Protein AF-A0A1H9QFV9-F1 (afdb_monomer)

Sequence (362 aa):
MSEQTAHLAVDRLFEAPAPHLTVEFQGGEPLLAFPMIQLLTRLIEDRAALEGKRVTFTMTTTLHHASDEILGFLRDHDFQVSTSLDGPSDVHDNNRPLPGASSYQRTRQAIERAKAVLGTERLSALTTLTRRSLQAPEPIIDEYVRLGFRSIFLRPLSPFGFAVRSARKLAYPTEEYLAFYERGLRYILELNRSGIQLEEAYAATLLRSILTPFPTTYSDLRSPVGAGFGTLVYNYDGSVYASDEGRMLHEMGNDSLRLGSVQQSYRELMSSDTMRMLAATGLAEALPGCSDCAFVPFCGPDPAGSISRSGDPVGHRANSEHCQRHIGLFNILFAHLAEARPEVLQTFTTWVHRSAPLRLAA

Radius of gyration: 20.44 Å; Cα contacts (8 Å, |Δi|>4): 537; chains: 1; bounding box: 50×49×54 Å

Secondary structure (DSSP, 8-state):
--HHHHHHHHHHHHTS--SEEEEEE-SS-GGGGHHHHHHHHHHHHHHHHHHT-EEEEEEEE-STT--HHHHHHHHHTT-EEEEE--SSHHHHHHHS-BTTB-HHHHHHHHHHHHHHHH-GGGEEEE----TTGGG-HHHHHHHHHHTT-SEE--PPPPSSTHHHHTHHHH---HHHHHHHHHHHHHHHHHHHHTT---EEHHHHHHHHHHHSSSPP--GGG-SS-SBTTTB-EE-TTSEEESSHHHHHHHHTT--TTEEEETTS-HHHHHTSHHHHHHHHHS-GGGSTTTTT-TTGGG----HHHHHHHHS-SS--GGG-HHHHHHHHHHHHHHHHHHHT-HHHHHHHHHHHHS--S-----

Solvent-accessible surface area (backbone atoms only — not comparable to full-atom values): 19824 Å² total; per-residue (Å²): 100,50,72,70,46,50,53,32,42,50,52,40,60,67,64,45,89,63,60,64,46,76,49,73,46,60,75,90,56,41,67,84,45,46,74,57,52,56,51,52,52,50,56,48,52,56,48,23,68,75,71,72,38,48,78,45,43,34,34,47,35,66,44,84,76,62,45,73,66,53,42,48,50,39,44,77,64,63,38,38,36,34,30,67,50,46,35,43,55,78,50,19,26,68,78,45,72,38,93,97,54,61,39,37,61,52,35,53,56,33,49,56,54,45,34,75,64,52,35,61,94,32,49,50,52,39,38,68,45,36,53,72,45,56,77,40,43,62,57,30,51,50,41,39,52,76,73,62,41,56,53,42,39,94,42,76,68,60,90,54,55,74,47,55,81,44,34,94,76,40,60,69,60,64,65,60,51,49,56,30,47,53,54,35,51,53,50,41,52,51,35,40,73,73,69,48,70,51,39,53,50,57,60,30,48,55,45,29,29,72,77,41,98,51,78,54,84,53,44,65,37,17,65,58,23,15,58,59,76,75,36,73,33,78,44,60,88,28,41,26,18,24,26,68,65,25,50,34,34,39,80,70,77,38,61,76,34,46,39,51,40,44,89,50,53,48,70,56,38,65,66,20,71,38,42,53,50,41,61,74,41,12,33,27,76,80,34,83,68,37,56,77,36,93,58,44,92,62,37,32,32,58,31,68,61,19,31,74,74,71,70,33,42,72,56,63,58,96,77,28,65,69,50,56,44,50,55,50,54,50,50,56,52,50,50,53,59,70,68,58,45,66,74,57,51,51,49,51,54,48,44,49,66,53,68,73,88,73,76,78,71,131

Mean predicted aligned error: 4.81 Å

Structure (mmCIF, N/CA/C/O backbone):
data_AF-A0A1H9QFV9-F1
#
_entry.id   AF-A0A1H9QFV9-F1
#
loop_
_atom_site.group_PDB
_atom_site.id
_atom_site.type_symbol
_atom_site.label_atom_id
_atom_site.label_alt_id
_atom_site.label_comp_id
_atom_site.label_asym_id
_atom_site.label_entity_id
_atom_site.label_seq_id
_atom_site.pdbx_PDB_ins_code
_atom_site.Cartn_x
_atom_site.Cartn_y
_atom_site.Cartn_z
_atom_site.occupancy
_atom_site.B_iso_or_equiv
_atom_site.auth_seq_id
_atom_site.auth_comp_id
_atom_site.auth_asym_id
_atom_site.auth_atom_id
_atom_site.pdbx_PDB_model_num
ATOM 1 N N . MET A 1 1 ? -3.963 -1.772 22.382 1.00 91.12 1 MET A N 1
ATOM 2 C CA . MET A 1 1 ? -5.384 -1.391 22.280 1.00 91.12 1 MET A CA 1
ATOM 3 C C . MET A 1 1 ? -6.106 -1.989 23.471 1.00 91.12 1 MET A C 1
ATOM 5 O O . MET A 1 1 ? -5.778 -3.115 23.822 1.00 91.12 1 MET A O 1
ATOM 9 N N . SER A 1 2 ? -6.998 -1.248 24.129 1.00 96.31 2 SER A N 1
ATOM 10 C CA . SER A 1 2 ? -7.889 -1.825 25.146 1.00 96.31 2 SER A CA 1
ATOM 11 C C . SER A 1 2 ? -9.104 -2.468 24.475 1.00 96.31 2 SER A C 1
ATOM 13 O O . SER A 1 2 ? -9.456 -2.108 23.354 1.00 96.31 2 SER A O 1
ATOM 15 N N . GLU A 1 3 ? -9.770 -3.389 25.167 1.00 96.75 3 GLU A N 1
ATOM 16 C CA . GLU A 1 3 ? -11.011 -4.008 24.685 1.00 96.75 3 GLU A CA 1
ATOM 17 C C . GLU A 1 3 ? -12.106 -2.964 24.415 1.00 96.75 3 GLU A C 1
ATOM 19 O O . GLU A 1 3 ? -12.719 -2.969 23.353 1.00 96.75 3 GLU A O 1
ATOM 24 N N . GLN A 1 4 ? -12.269 -1.979 25.305 1.00 97.31 4 GLN A N 1
ATOM 25 C CA . GLN A 1 4 ? -13.206 -0.870 25.095 1.00 97.31 4 GLN A CA 1
ATOM 26 C C . GLN A 1 4 ? -12.916 -0.099 23.796 1.00 97.31 4 GLN A C 1
ATOM 28 O O . GLN A 1 4 ? -13.834 0.201 23.034 1.00 97.31 4 GLN A O 1
ATOM 33 N N . THR A 1 5 ? -11.646 0.217 23.530 1.00 97.75 5 THR A N 1
ATOM 34 C CA . THR A 1 5 ? -11.244 0.890 22.288 1.00 97.75 5 THR A CA 1
ATOM 35 C C . THR A 1 5 ? -11.508 0.009 21.068 1.00 97.75 5 THR A C 1
ATOM 37 O O . THR A 1 5 ? -11.939 0.532 20.046 1.00 97.75 5 THR A O 1
ATOM 40 N N . ALA A 1 6 ? -11.294 -1.306 21.172 1.00 97.44 6 ALA A N 1
ATOM 41 C CA . ALA A 1 6 ? -11.564 -2.254 20.095 1.00 97.44 6 ALA A CA 1
ATOM 42 C C . ALA A 1 6 ? -13.053 -2.283 19.721 1.00 97.44 6 ALA A C 1
ATOM 44 O O . ALA A 1 6 ? -13.381 -2.139 18.547 1.00 97.44 6 ALA A O 1
ATOM 45 N N . HIS A 1 7 ? -13.951 -2.371 20.706 1.00 98.19 7 HIS A N 1
ATOM 46 C CA . HIS A 1 7 ? -15.396 -2.307 20.464 1.00 98.19 7 HIS A CA 1
ATOM 47 C C . HIS A 1 7 ? -15.809 -1.005 19.778 1.00 98.19 7 HIS A C 1
ATOM 49 O O . HIS A 1 7 ? -16.487 -1.039 18.755 1.00 98.19 7 HIS A O 1
ATOM 55 N N . LEU A 1 8 ? -15.333 0.139 20.282 1.00 98.25 8 LEU A N 1
ATOM 56 C CA . LEU A 1 8 ? -15.632 1.429 19.664 1.00 98.25 8 LEU A CA 1
ATOM 57 C C . LEU A 1 8 ? -15.073 1.519 18.238 1.00 98.25 8 LEU A C 1
ATOM 59 O O . LEU A 1 8 ? -15.759 2.023 17.359 1.00 98.25 8 LEU A O 1
ATOM 63 N N . ALA A 1 9 ? -13.862 1.017 17.979 1.00 97.94 9 ALA A N 1
ATOM 64 C CA . ALA A 1 9 ? -13.288 0.994 16.634 1.00 97.94 9 ALA A CA 1
ATOM 65 C C . ALA A 1 9 ? -14.136 0.156 15.662 1.00 97.94 9 ALA A C 1
ATOM 67 O O . ALA A 1 9 ? -14.365 0.591 14.534 1.00 97.94 9 ALA A O 1
ATOM 68 N N . VAL A 1 10 ? -14.646 -1.000 16.106 1.00 98.19 10 VAL A N 1
ATOM 69 C CA . VAL A 1 10 ? -15.578 -1.822 15.319 1.00 98.19 10 VAL A CA 1
ATOM 70 C C . VAL A 1 10 ? -16.880 -1.064 15.069 1.00 98.19 10 VAL A C 1
ATOM 72 O O . VAL A 1 10 ? -17.316 -1.001 13.924 1.00 98.19 10 VAL A O 1
ATOM 75 N N . ASP A 1 11 ? -17.461 -0.399 16.070 1.00 97.69 11 ASP A N 1
ATOM 76 C CA . ASP A 1 11 ? -18.664 0.414 15.851 1.00 97.69 11 ASP A CA 1
ATOM 77 C C . ASP A 1 11 ? -18.429 1.487 14.772 1.00 97.69 11 ASP A C 1
ATOM 79 O O . ASP A 1 11 ? -19.215 1.614 13.833 1.00 97.69 11 ASP A O 1
ATOM 83 N N . ARG A 1 12 ? -17.308 2.223 14.845 1.00 97.75 12 ARG A N 1
ATOM 84 C CA . ARG A 1 12 ? -16.966 3.255 13.848 1.00 97.75 12 ARG A CA 1
ATOM 85 C C . ARG A 1 12 ? -16.726 2.668 12.454 1.00 97.75 12 ARG A C 1
ATOM 87 O O . ARG A 1 12 ? -17.097 3.300 11.468 1.00 97.75 12 ARG A O 1
ATOM 94 N N . LEU A 1 13 ? -16.110 1.487 12.359 1.00 97.12 13 LEU A N 1
ATOM 95 C CA . LEU A 1 13 ? -15.908 0.773 11.095 1.00 97.12 13 LEU A CA 1
ATOM 96 C C . LEU A 1 13 ? -17.255 0.439 10.434 1.00 97.12 13 LEU A C 1
ATOM 98 O O . LEU A 1 13 ? -17.419 0.619 9.228 1.00 97.12 13 LEU A O 1
ATOM 102 N N . PHE A 1 14 ? -18.229 -0.017 11.222 1.00 97.56 14 PHE A N 1
ATOM 103 C CA . PHE A 1 14 ? -19.545 -0.414 10.721 1.00 97.56 14 PHE A CA 1
ATOM 104 C C . PHE A 1 14 ? -20.496 0.759 10.469 1.00 97.56 14 PHE A C 1
ATOM 106 O O . PHE A 1 14 ? -21.403 0.635 9.651 1.00 97.56 14 PHE A O 1
ATOM 113 N N . GLU A 1 15 ? -20.233 1.935 11.033 1.00 96.88 15 GLU A N 1
ATOM 114 C CA . GLU A 1 15 ? -20.917 3.176 10.650 1.00 96.88 15 GLU A CA 1
ATOM 115 C C . GLU A 1 15 ? -20.556 3.663 9.233 1.00 96.88 15 GLU A C 1
ATOM 117 O O . GLU A 1 15 ? -21.299 4.461 8.651 1.00 96.88 15 GLU A O 1
ATOM 122 N N . ALA A 1 16 ? -19.448 3.190 8.649 1.00 93.44 16 ALA A N 1
ATOM 123 C CA . ALA A 1 16 ? -19.069 3.545 7.285 1.00 93.44 16 ALA A CA 1
ATOM 124 C C . ALA A 1 16 ? -20.116 3.037 6.268 1.00 93.44 16 ALA A C 1
ATOM 126 O O . ALA A 1 16 ? -20.596 1.908 6.382 1.00 93.44 16 ALA A O 1
ATOM 127 N N . PRO A 1 17 ? -20.458 3.807 5.221 1.00 92.38 17 PRO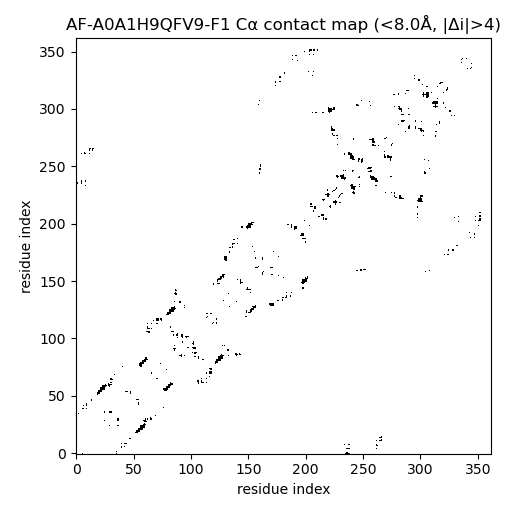 A N 1
ATOM 128 C CA . PRO A 1 17 ? -21.535 3.439 4.296 1.00 92.38 17 PRO A CA 1
ATOM 129 C C . PRO A 1 17 ? -21.171 2.306 3.320 1.00 92.38 17 PRO A C 1
ATOM 131 O O . PRO A 1 17 ? -22.040 1.820 2.599 1.00 92.38 17 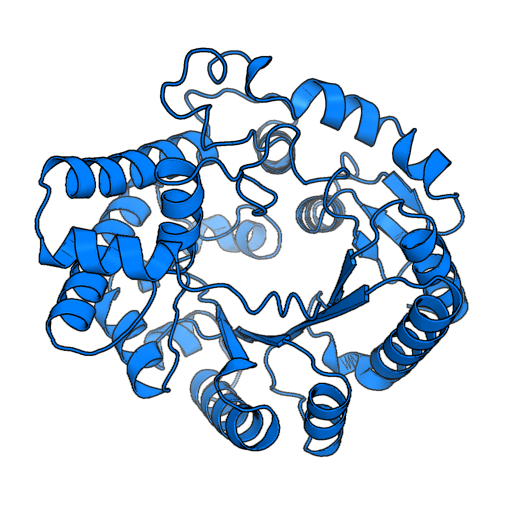PRO A O 1
ATOM 134 N N . ALA A 1 18 ? -19.900 1.899 3.252 1.00 92.06 18 ALA A N 1
ATOM 135 C CA . ALA A 1 18 ? -19.439 0.914 2.283 1.00 92.06 18 ALA A CA 1
ATOM 136 C C . ALA A 1 18 ? -20.018 -0.493 2.571 1.00 92.06 18 ALA A C 1
ATOM 138 O O . ALA A 1 18 ? -19.946 -0.961 3.711 1.00 92.06 18 ALA A O 1
ATOM 139 N N . PRO A 1 19 ? -20.555 -1.196 1.551 1.00 93.88 19 PRO A N 1
ATOM 140 C CA . PRO A 1 19 ? -21.044 -2.572 1.699 1.00 93.88 19 PRO A CA 1
ATOM 141 C C . PRO A 1 19 ? -19.909 -3.604 1.797 1.00 93.88 19 PRO A C 1
ATOM 143 O O . PRO A 1 19 ? -20.120 -4.721 2.275 1.00 93.88 19 PRO A O 1
ATOM 146 N N . HIS A 1 20 ? -18.709 -3.228 1.352 1.00 95.62 20 HIS A N 1
ATOM 147 C CA . HIS A 1 20 ? -17.496 -4.035 1.404 1.00 95.62 20 HIS A CA 1
ATOM 148 C C . HIS A 1 20 ? -16.440 -3.285 2.201 1.00 95.62 20 HIS A C 1
ATOM 150 O O . HIS A 1 20 ? -16.114 -2.141 1.882 1.00 95.62 20 HIS A O 1
ATOM 156 N N . LEU A 1 21 ? -15.914 -3.938 3.228 1.00 96.19 21 LEU A N 1
ATOM 157 C CA . LEU A 1 21 ? -14.910 -3.397 4.128 1.00 96.19 21 LEU A CA 1
ATOM 158 C C . LEU A 1 21 ? -13.624 -4.209 3.993 1.00 96.19 21 LEU A C 1
ATOM 160 O O . LEU A 1 21 ? -13.659 -5.437 3.918 1.00 96.19 21 LEU A O 1
ATOM 164 N N . THR A 1 22 ? -12.488 -3.524 4.013 1.00 96.50 22 THR A N 1
ATOM 165 C CA . THR A 1 22 ? -11.177 -4.160 4.155 1.00 96.50 22 THR A CA 1
ATOM 166 C C . THR A 1 22 ? -10.605 -3.748 5.498 1.00 96.50 22 THR A C 1
ATOM 168 O O . THR A 1 22 ? -10.534 -2.556 5.794 1.00 96.50 22 THR A O 1
ATOM 171 N N . VAL A 1 23 ? -10.208 -4.725 6.307 1.00 97.88 23 VAL A N 1
ATOM 172 C CA . VAL A 1 23 ? -9.600 -4.495 7.618 1.00 97.88 23 VAL A CA 1
ATOM 173 C C . VAL A 1 23 ? -8.167 -4.990 7.570 1.00 97.88 23 VAL A C 1
ATOM 175 O O . VAL A 1 23 ? -7.924 -6.195 7.510 1.00 97.88 23 VAL A O 1
ATOM 178 N N . GLU A 1 24 ? -7.228 -4.047 7.596 1.00 97.31 24 GLU A N 1
ATOM 179 C CA . GLU A 1 24 ? -5.802 -4.343 7.653 1.00 97.31 24 GLU A CA 1
ATOM 180 C C . GLU A 1 24 ? -5.279 -4.270 9.089 1.00 97.31 24 GLU A C 1
ATOM 182 O O . GLU A 1 24 ? -5.384 -3.242 9.761 1.00 97.31 24 GLU A O 1
ATOM 187 N N . PHE A 1 25 ? -4.650 -5.352 9.542 1.00 97.31 25 PHE A N 1
ATOM 188 C CA . PHE A 1 25 ? -3.865 -5.364 10.770 1.00 97.31 25 PHE A CA 1
ATOM 189 C C . PHE A 1 25 ? -2.403 -5.033 10.448 1.00 97.31 25 PHE A C 1
ATOM 191 O O . PHE A 1 25 ? -1.661 -5.861 9.911 1.00 97.31 25 PHE A O 1
ATOM 198 N N . GLN A 1 26 ? -1.988 -3.821 10.811 1.00 91.25 26 GLN A N 1
ATOM 199 C CA . GLN A 1 26 ? -0.631 -3.300 10.625 1.00 91.25 26 GLN A CA 1
ATOM 200 C C . GLN A 1 26 ? -0.130 -2.633 11.921 1.00 91.25 26 GLN A C 1
ATOM 202 O O . GLN A 1 26 ? -0.836 -2.537 12.925 1.00 91.25 26 GLN A O 1
ATOM 207 N N . GLY A 1 27 ? 1.124 -2.189 11.916 1.00 84.69 27 GLY A N 1
ATOM 208 C CA . GLY A 1 27 ? 1.763 -1.425 12.977 1.00 84.69 27 GLY A CA 1
ATOM 209 C C . GLY A 1 27 ? 3.264 -1.681 12.942 1.00 84.69 27 GLY A C 1
ATOM 210 O O . GLY A 1 27 ? 3.875 -1.666 11.877 1.00 84.69 27 GLY A O 1
ATOM 211 N N . GLY A 1 28 ? 3.849 -1.952 14.109 1.00 84.19 28 GLY A N 1
ATOM 212 C CA . GLY A 1 28 ? 5.188 -2.540 14.191 1.00 84.19 28 GLY A CA 1
ATOM 213 C C . GLY A 1 28 ? 5.162 -4.026 13.822 1.00 84.19 28 GLY A C 1
ATOM 214 O O . GLY A 1 28 ? 5.555 -4.407 12.727 1.00 84.19 28 GLY A O 1
ATOM 215 N N . GLU A 1 29 ? 4.670 -4.860 14.739 1.00 93.31 29 GLU A N 1
ATOM 216 C CA . GLU A 1 29 ? 4.434 -6.290 14.510 1.00 93.31 29 GLU A CA 1
ATOM 217 C C . GLU A 1 29 ? 3.077 -6.677 15.124 1.00 93.31 29 GLU A C 1
ATOM 219 O O . GLU A 1 29 ? 2.974 -6.761 16.353 1.00 93.31 29 GLU A O 1
ATOM 224 N N . PRO A 1 30 ? 2.022 -6.876 14.310 1.00 94.81 30 PRO A N 1
ATOM 225 C CA . PRO A 1 30 ? 0.671 -7.106 14.820 1.00 94.81 30 PRO A CA 1
ATOM 226 C C . PRO A 1 30 ? 0.542 -8.421 15.602 1.00 94.81 30 PRO A C 1
ATOM 228 O O . PRO A 1 30 ? -0.214 -8.476 16.573 1.00 94.81 30 PRO A O 1
ATOM 231 N N . LEU A 1 31 ? 1.315 -9.462 15.262 1.00 96.56 31 LEU A N 1
ATOM 232 C CA . LEU A 1 31 ? 1.208 -10.772 15.918 1.00 96.56 31 LEU A CA 1
ATOM 233 C C . LEU A 1 31 ? 1.611 -10.762 17.401 1.00 96.56 31 LEU A C 1
ATOM 235 O O . LEU A 1 31 ? 1.235 -11.671 18.138 1.00 96.56 31 LEU A O 1
ATOM 239 N N . LEU A 1 32 ? 2.300 -9.718 17.878 1.00 95.81 32 LEU A N 1
ATOM 240 C CA . LEU A 1 32 ? 2.552 -9.524 19.313 1.00 95.81 32 LEU A CA 1
ATOM 241 C C . LEU A 1 32 ? 1.263 -9.286 20.117 1.00 95.81 32 LEU A C 1
ATOM 243 O O . LEU A 1 32 ? 1.251 -9.487 21.329 1.00 95.81 32 LEU A O 1
ATOM 247 N N . ALA A 1 33 ? 0.179 -8.878 19.454 1.00 96.25 33 ALA A N 1
ATOM 248 C CA . ALA A 1 33 ? -1.135 -8.654 20.044 1.00 96.25 33 ALA A CA 1
ATOM 249 C C . ALA A 1 33 ? -2.182 -9.653 19.516 1.00 96.25 33 ALA A C 1
ATOM 251 O O . ALA A 1 33 ? -3.355 -9.305 19.384 1.00 96.25 33 ALA A O 1
ATOM 252 N N . PHE A 1 34 ? -1.783 -10.898 19.224 1.00 97.62 34 PHE A N 1
ATOM 253 C CA . PHE A 1 34 ? -2.667 -11.919 18.649 1.00 97.62 34 PHE A CA 1
ATOM 254 C C . PHE A 1 34 ? -4.023 -12.100 19.364 1.00 97.62 34 PHE A C 1
ATOM 256 O O . PHE A 1 34 ? -5.033 -12.125 18.662 1.00 97.62 34 PHE A O 1
ATOM 263 N N . PRO A 1 35 ? -4.124 -12.103 20.712 1.00 97.69 35 PRO A N 1
ATOM 264 C CA . PRO A 1 35 ? -5.428 -12.178 21.379 1.00 97.69 35 PRO A CA 1
ATOM 265 C C . PRO A 1 35 ? -6.389 -11.041 20.989 1.00 97.69 35 PRO A C 1
ATOM 267 O O . PRO A 1 35 ? -7.590 -11.256 20.848 1.00 97.69 35 PRO A O 1
ATOM 270 N N . MET A 1 36 ? -5.862 -9.833 20.760 1.00 97.56 36 MET A N 1
ATOM 271 C CA . MET A 1 36 ? -6.658 -8.691 20.301 1.00 97.56 36 MET A CA 1
ATOM 272 C C . MET A 1 36 ? -7.098 -8.856 18.842 1.00 97.56 36 MET A C 1
ATOM 274 O O . MET A 1 36 ? -8.219 -8.496 18.499 1.00 97.56 36 MET A O 1
ATOM 278 N N . ILE A 1 37 ? -6.247 -9.436 17.989 1.00 98.12 37 ILE A N 1
ATOM 279 C CA . ILE A 1 37 ? -6.605 -9.765 16.600 1.00 98.12 37 ILE A CA 1
ATOM 280 C C . ILE A 1 37 ? -7.751 -10.780 16.581 1.00 98.12 37 ILE A C 1
ATOM 282 O O . ILE A 1 37 ? -8.713 -10.590 15.839 1.00 98.12 37 ILE A O 1
ATOM 286 N N . GLN A 1 38 ? -7.696 -11.813 17.428 1.00 98.44 38 GLN A N 1
ATOM 287 C CA . GLN A 1 38 ? -8.772 -12.802 17.539 1.00 98.44 38 GLN A CA 1
ATOM 288 C C . GLN A 1 38 ? -10.092 -12.163 17.978 1.00 98.44 38 GLN A C 1
ATOM 290 O O . GLN A 1 38 ? -11.132 -12.448 17.385 1.00 98.44 38 GLN A O 1
ATOM 295 N N . LEU A 1 39 ? -10.048 -11.285 18.987 1.00 98.31 39 LEU A N 1
ATOM 296 C CA . LEU A 1 39 ? -11.218 -10.540 19.447 1.00 98.31 39 LEU A CA 1
ATOM 297 C C . LEU A 1 39 ? -11.815 -9.689 18.318 1.00 98.31 39 LEU A C 1
ATOM 299 O O . LEU A 1 39 ? -12.993 -9.832 18.006 1.00 98.31 39 LEU A O 1
ATOM 303 N N . LEU A 1 40 ? -11.001 -8.838 17.687 1.00 98.50 40 LEU A N 1
ATOM 304 C CA . LEU A 1 40 ? -11.447 -7.941 16.620 1.00 98.50 40 LEU A CA 1
ATOM 305 C C . LEU A 1 40 ? -12.028 -8.709 15.434 1.00 98.50 40 LEU A C 1
ATOM 307 O O . LEU A 1 40 ? -13.094 -8.347 14.954 1.00 98.50 40 LEU A O 1
ATOM 311 N N . THR A 1 41 ? -11.368 -9.783 14.997 1.00 98.69 41 THR A N 1
ATOM 312 C CA . THR A 1 41 ? -11.837 -10.609 13.872 1.00 98.69 41 THR A CA 1
ATOM 313 C C . THR A 1 41 ? -13.248 -11.132 14.137 1.00 98.69 41 THR A C 1
ATOM 315 O O . THR A 1 41 ? -14.136 -10.903 13.324 1.00 98.69 41 THR A O 1
ATOM 318 N N . ARG A 1 42 ? -13.486 -11.733 15.314 1.00 98.44 42 ARG A N 1
ATOM 319 C CA . ARG A 1 42 ? -14.809 -12.261 15.688 1.00 98.44 42 ARG A CA 1
ATOM 320 C C . ARG A 1 42 ? -15.862 -11.160 15.789 1.00 98.44 42 ARG A C 1
ATOM 322 O O . ARG A 1 42 ? -16.932 -11.294 15.212 1.00 98.44 42 ARG A O 1
ATOM 329 N N . LEU A 1 43 ? -15.542 -10.046 16.457 1.00 98.31 43 LEU A N 1
ATOM 330 C CA . LEU A 1 43 ? -16.460 -8.905 16.569 1.00 98.31 43 LEU A CA 1
ATOM 331 C C . LEU A 1 43 ? -16.859 -8.357 15.195 1.00 98.31 43 LEU A C 1
ATOM 333 O O . LEU A 1 43 ? -18.017 -8.008 14.978 1.00 98.31 43 LEU A O 1
ATOM 337 N N . ILE A 1 44 ? -15.902 -8.275 14.272 1.00 98.62 44 ILE A N 1
ATOM 338 C CA . ILE A 1 44 ? -16.122 -7.768 12.920 1.00 98.62 44 ILE A CA 1
ATOM 339 C C . ILE A 1 44 ? -16.954 -8.756 12.099 1.00 98.62 44 ILE A C 1
ATOM 341 O O . ILE A 1 44 ? -17.882 -8.327 11.421 1.00 98.62 44 ILE A O 1
ATOM 345 N N . GLU A 1 45 ? -16.672 -10.057 12.164 1.00 98.44 45 GLU A N 1
ATOM 346 C CA . GLU A 1 45 ? -17.456 -11.086 11.467 1.00 98.44 45 GLU A CA 1
ATOM 347 C C . GLU A 1 45 ? -18.901 -11.151 11.971 1.00 98.44 45 GLU A C 1
ATOM 349 O O . GLU A 1 45 ? -19.832 -11.137 11.163 1.00 98.44 45 GLU A O 1
ATOM 354 N N . ASP A 1 46 ? -19.102 -11.132 13.292 1.00 97.88 46 ASP A N 1
ATOM 355 C CA . ASP A 1 46 ? -20.433 -11.113 13.906 1.00 97.88 46 ASP A CA 1
ATOM 356 C C . ASP A 1 46 ? -21.222 -9.881 13.446 1.00 97.88 46 ASP A C 1
ATOM 358 O O . ASP A 1 46 ? -22.388 -9.968 13.048 1.00 97.88 46 ASP A O 1
ATOM 362 N N . ARG A 1 47 ? -20.573 -8.711 13.441 1.00 97.81 47 ARG A N 1
ATOM 363 C CA . ARG A 1 47 ? -21.195 -7.460 13.005 1.00 97.81 47 ARG A CA 1
ATOM 364 C C . ARG A 1 47 ? -21.480 -7.445 11.501 1.00 97.81 47 ARG A C 1
ATOM 366 O O . ARG A 1 47 ? -22.542 -6.979 11.089 1.00 97.81 47 ARG A O 1
ATOM 373 N N . ALA A 1 48 ? -20.589 -8.009 10.689 1.00 97.75 48 ALA A N 1
ATOM 374 C CA . ALA A 1 48 ? -20.767 -8.173 9.249 1.00 97.75 48 ALA A CA 1
ATOM 375 C C . ALA A 1 48 ? -21.969 -9.053 8.913 1.00 97.75 48 ALA A C 1
ATOM 377 O O . ALA A 1 48 ? -22.764 -8.683 8.047 1.00 97.75 48 ALA A O 1
ATOM 378 N N . ALA A 1 49 ? -22.142 -10.161 9.635 1.00 97.06 49 ALA A N 1
ATOM 379 C CA . ALA A 1 49 ? -23.290 -11.043 9.475 1.00 97.06 49 ALA A CA 1
ATOM 380 C C . ALA A 1 49 ? -24.611 -10.342 9.832 1.00 97.06 49 ALA A C 1
ATOM 382 O O . ALA A 1 49 ? -25.596 -10.489 9.110 1.00 97.06 49 ALA A O 1
ATOM 383 N N . LEU A 1 50 ? -24.628 -9.547 10.908 1.00 96.94 50 LEU A N 1
ATOM 384 C CA . LEU A 1 50 ? -25.816 -8.804 11.347 1.00 96.94 50 LEU A CA 1
ATOM 385 C C . LEU A 1 50 ? -26.204 -7.667 10.393 1.00 96.94 50 LEU A C 1
ATOM 387 O O . LEU A 1 50 ? -27.390 -7.434 10.167 1.00 96.94 50 LEU A O 1
ATOM 391 N N . GLU A 1 51 ? -25.222 -6.952 9.843 1.00 97.00 51 GLU A N 1
ATOM 392 C CA . GLU A 1 51 ? -25.454 -5.781 8.986 1.00 97.00 51 GLU A CA 1
ATOM 393 C C . GLU A 1 51 ? -25.422 -6.088 7.479 1.00 97.00 51 GLU A C 1
ATOM 395 O O . GLU A 1 51 ? -25.633 -5.193 6.661 1.00 97.00 51 GLU A O 1
ATOM 400 N N . GLY A 1 52 ? -25.157 -7.338 7.089 1.00 96.31 52 GLY A N 1
ATOM 401 C CA . GLY A 1 52 ? -25.100 -7.753 5.686 1.00 96.31 52 GLY A CA 1
ATOM 402 C C . GLY A 1 52 ? -23.921 -7.159 4.907 1.00 96.31 52 GLY A C 1
ATOM 403 O O . GLY A 1 52 ? -24.023 -6.957 3.695 1.00 96.31 52 GLY A O 1
ATOM 404 N N . LYS A 1 53 ? -22.805 -6.867 5.585 1.00 97.19 53 LYS A N 1
ATOM 405 C CA . LYS A 1 53 ? -21.576 -6.357 4.958 1.00 97.19 53 LYS A CA 1
ATOM 406 C C . LYS A 1 53 ? -20.603 -7.487 4.656 1.00 97.19 53 LYS A C 1
ATOM 408 O O . LYS A 1 53 ? -20.582 -8.508 5.334 1.00 97.19 53 LYS A O 1
ATOM 413 N N . ARG A 1 54 ? -19.761 -7.294 3.642 1.00 96.88 54 ARG A N 1
ATOM 414 C CA . ARG A 1 54 ? -18.648 -8.205 3.343 1.00 96.88 54 ARG A CA 1
ATOM 415 C C . ARG A 1 54 ? -17.359 -7.636 3.905 1.00 96.88 54 ARG A C 1
ATOM 417 O O . ARG A 1 54 ? -17.109 -6.444 3.748 1.00 96.88 54 ARG A O 1
ATOM 424 N N . VAL A 1 55 ? -16.540 -8.490 4.506 1.00 97.75 55 VAL A N 1
ATOM 425 C CA . VAL A 1 55 ? -15.258 -8.095 5.092 1.00 97.75 55 VAL A CA 1
ATOM 426 C C . VAL A 1 55 ? -14.137 -8.924 4.482 1.00 97.75 55 VAL A C 1
ATOM 428 O O . VAL A 1 55 ? -14.256 -10.141 4.374 1.00 97.75 55 VAL A O 1
ATOM 431 N N . THR A 1 56 ? -13.052 -8.253 4.110 1.00 97.50 56 THR A N 1
ATOM 432 C CA . THR A 1 56 ? -11.776 -8.878 3.761 1.00 97.50 56 THR A CA 1
ATOM 433 C C . THR A 1 56 ? -10.752 -8.522 4.827 1.00 97.50 56 THR A C 1
ATOM 435 O O . THR A 1 56 ? -10.542 -7.341 5.111 1.00 97.50 56 THR A O 1
ATOM 438 N N . PHE A 1 57 ? -10.083 -9.528 5.383 1.00 98.44 57 PHE A N 1
ATOM 439 C CA . PHE A 1 57 ? -8.994 -9.317 6.326 1.00 98.44 57 PHE A CA 1
ATOM 440 C C . PHE A 1 57 ? -7.642 -9.353 5.626 1.00 98.44 57 PHE A C 1
ATOM 442 O O . PHE A 1 57 ? -7.342 -10.261 4.846 1.00 98.44 57 PHE A O 1
ATOM 449 N N . THR A 1 58 ? -6.802 -8.373 5.939 1.00 97.69 58 THR A N 1
ATOM 450 C CA . THR A 1 58 ? -5.408 -8.342 5.508 1.00 97.69 58 THR A CA 1
ATOM 451 C C . THR A 1 58 ? -4.489 -8.128 6.706 1.00 97.69 58 THR A C 1
ATOM 453 O O . THR A 1 58 ? -4.884 -7.582 7.738 1.00 97.69 58 THR A O 1
ATOM 456 N N . MET A 1 59 ? -3.250 -8.600 6.614 1.00 97.44 59 MET A N 1
ATOM 457 C CA . MET A 1 59 ? -2.259 -8.409 7.668 1.00 97.44 59 MET A CA 1
ATOM 458 C C . MET A 1 59 ? -0.872 -8.216 7.086 1.00 97.44 59 MET A C 1
ATOM 460 O O . MET A 1 59 ? -0.429 -9.011 6.260 1.00 97.44 59 MET A O 1
ATOM 464 N N . THR A 1 60 ? -0.152 -7.229 7.609 1.00 95.38 60 THR A N 1
ATOM 465 C CA . THR A 1 60 ? 1.263 -7.022 7.306 1.00 95.38 60 THR A CA 1
ATOM 466 C C . THR A 1 60 ? 2.106 -7.429 8.519 1.00 95.38 60 THR A C 1
ATOM 468 O O . THR A 1 60 ? 2.036 -6.798 9.571 1.00 95.38 60 THR A O 1
ATOM 471 N N . THR A 1 61 ? 2.902 -8.498 8.399 1.00 95.88 61 THR A N 1
ATOM 472 C CA . THR A 1 61 ? 3.688 -9.086 9.506 1.00 95.88 61 THR A CA 1
ATOM 473 C C . THR A 1 61 ? 5.044 -9.613 9.032 1.00 95.88 61 THR A C 1
ATOM 475 O O . THR A 1 61 ? 5.205 -10.079 7.905 1.00 95.88 61 THR A O 1
ATOM 478 N N . THR A 1 62 ? 6.049 -9.616 9.906 1.00 93.06 62 THR A N 1
ATOM 479 C CA . THR A 1 62 ? 7.329 -10.290 9.626 1.00 93.06 62 THR A CA 1
ATOM 480 C C . THR A 1 62 ? 7.208 -11.816 9.585 1.00 93.06 62 THR A C 1
ATOM 482 O O . THR A 1 62 ? 8.156 -12.481 9.178 1.00 93.06 62 THR A O 1
ATOM 485 N N . LEU A 1 63 ? 6.074 -12.382 10.029 1.00 95.75 63 LEU A N 1
ATOM 486 C CA . LEU A 1 63 ? 5.831 -13.817 10.257 1.00 95.75 63 LEU A CA 1
ATOM 487 C C . LEU A 1 63 ? 6.715 -14.457 11.337 1.00 95.75 63 LEU A C 1
ATOM 489 O O . LEU A 1 63 ? 6.540 -15.626 11.678 1.00 95.75 63 LEU A O 1
ATOM 493 N N . HIS A 1 64 ? 7.646 -13.712 11.929 1.00 93.75 64 HIS A N 1
ATOM 494 C CA . HIS A 1 64 ? 8.625 -14.231 12.887 1.00 93.75 64 HIS A CA 1
ATOM 495 C C . HIS A 1 64 ? 8.005 -14.734 14.199 1.00 93.75 64 HIS A C 1
ATOM 497 O O . HIS A 1 64 ? 8.671 -15.468 14.934 1.00 93.75 64 HIS A O 1
ATOM 503 N N . HIS A 1 65 ? 6.757 -14.342 14.473 1.00 94.69 65 HIS A N 1
ATOM 504 C CA . HIS A 1 65 ? 5.940 -14.761 15.615 1.00 94.69 65 HIS A CA 1
ATOM 505 C C . HIS A 1 65 ? 4.769 -15.679 15.220 1.00 94.69 65 HIS A C 1
ATOM 507 O O . HIS A 1 65 ? 3.967 -16.037 16.076 1.00 94.69 65 HIS A O 1
ATOM 513 N N . ALA A 1 66 ? 4.661 -16.081 13.950 1.00 96.25 66 ALA A N 1
ATOM 514 C CA . ALA A 1 66 ? 3.577 -16.935 13.476 1.00 96.25 66 ALA A CA 1
ATOM 515 C C . ALA A 1 66 ? 3.791 -18.395 13.930 1.00 96.25 66 ALA A C 1
ATOM 517 O O . ALA A 1 66 ? 4.578 -19.159 13.351 1.00 96.25 66 ALA A O 1
ATOM 518 N N . SER A 1 67 ? 3.104 -18.781 15.006 1.00 96.56 67 SER A N 1
ATOM 519 C CA . SER A 1 67 ? 2.945 -20.181 15.409 1.00 96.56 67 SER A CA 1
ATOM 520 C C . SER A 1 67 ? 1.977 -20.906 14.467 1.00 96.56 67 SER A C 1
ATOM 522 O O . SER A 1 67 ? 1.260 -20.274 13.690 1.00 96.56 67 SER A O 1
ATOM 524 N N . ASP A 1 68 ? 1.936 -22.236 14.537 1.00 96.19 68 ASP A N 1
ATOM 525 C CA . ASP A 1 68 ? 1.001 -23.025 13.723 1.00 96.19 68 ASP A CA 1
ATOM 526 C C . ASP A 1 68 ? -0.463 -22.734 14.105 1.00 96.19 68 ASP A C 1
ATOM 528 O O . ASP A 1 68 ? -1.334 -22.723 13.240 1.00 96.19 68 ASP A O 1
ATOM 532 N N . GLU A 1 69 ? -0.719 -22.403 15.376 1.00 97.50 69 GLU A N 1
ATOM 533 C CA . GLU A 1 69 ? -2.019 -21.918 15.857 1.00 97.50 69 GLU A CA 1
ATOM 534 C C . GLU A 1 69 ? -2.412 -20.598 15.181 1.00 97.50 69 GLU A C 1
ATOM 536 O O . GLU A 1 69 ? -3.520 -20.472 14.663 1.00 97.50 69 GLU A O 1
ATOM 541 N N . ILE A 1 70 ? -1.490 -19.630 15.133 1.00 98.38 70 ILE A N 1
ATOM 542 C CA . ILE A 1 70 ? -1.728 -18.331 14.492 1.00 98.38 70 ILE A CA 1
ATOM 543 C C . ILE A 1 70 ? -1.979 -18.520 12.996 1.00 98.38 70 ILE A C 1
ATOM 545 O O . ILE A 1 70 ? -2.938 -17.973 12.463 1.00 98.38 70 ILE A O 1
ATOM 549 N N . LEU A 1 71 ? -1.153 -19.312 12.308 1.00 98.19 71 LEU A N 1
ATOM 550 C CA . LEU A 1 71 ? -1.341 -19.582 10.880 1.00 98.19 71 LEU A CA 1
ATOM 551 C C . LEU A 1 71 ? -2.668 -20.307 10.607 1.00 98.19 71 LEU A C 1
ATOM 553 O O . LEU A 1 71 ? -3.333 -19.995 9.622 1.00 98.19 71 LEU A O 1
ATOM 557 N N . GLY A 1 72 ? -3.070 -21.231 11.485 1.00 98.19 72 GLY A N 1
ATOM 558 C CA . GLY A 1 72 ? -4.378 -21.883 11.432 1.00 98.19 72 GLY A CA 1
ATOM 559 C C . GLY A 1 72 ? -5.521 -20.877 11.547 1.00 98.19 72 GLY A C 1
ATOM 560 O O . GLY A 1 72 ? -6.399 -20.861 10.692 1.00 98.19 72 GLY A O 1
ATOM 561 N N . PHE A 1 73 ? -5.452 -19.970 12.522 1.00 98.62 73 PHE A N 1
ATOM 562 C CA . PHE A 1 73 ? -6.430 -18.894 12.679 1.00 98.62 73 PHE A CA 1
ATOM 563 C C . PHE A 1 73 ? -6.520 -18.003 11.430 1.00 98.62 73 PHE A C 1
ATOM 565 O O . PHE A 1 73 ? -7.605 -17.780 10.904 1.00 98.62 73 PHE A O 1
ATOM 572 N N . LEU A 1 74 ? -5.382 -17.539 10.904 1.00 98.44 74 LEU A N 1
ATOM 573 C CA . LEU A 1 74 ? -5.351 -16.702 9.699 1.00 98.44 74 LEU A CA 1
ATOM 574 C C . LEU A 1 74 ? -5.940 -17.430 8.478 1.00 98.44 74 LEU A C 1
ATOM 576 O O . LEU A 1 74 ? -6.649 -16.819 7.681 1.00 98.44 74 LEU A O 1
ATOM 580 N N . ARG A 1 75 ? -5.688 -18.738 8.337 1.00 98.06 75 ARG A N 1
ATOM 581 C CA . ARG A 1 75 ? -6.284 -19.571 7.281 1.00 98.06 75 ARG A CA 1
ATOM 582 C C . ARG A 1 75 ? -7.800 -19.671 7.427 1.00 98.06 75 ARG A C 1
ATOM 584 O O . ARG A 1 75 ? -8.500 -19.561 6.419 1.00 98.06 75 ARG A O 1
ATOM 591 N N . ASP A 1 76 ? -8.272 -19.941 8.641 1.00 98.00 76 ASP A N 1
ATOM 592 C CA . ASP A 1 76 ? -9.679 -20.222 8.934 1.00 98.00 76 ASP A CA 1
ATOM 593 C C . ASP A 1 76 ? -10.552 -18.967 8.763 1.00 98.00 76 ASP A C 1
ATOM 595 O O . ASP A 1 76 ? -11.701 -19.081 8.346 1.00 98.00 76 ASP A O 1
ATOM 599 N N . HIS A 1 77 ? -9.968 -17.783 8.968 1.00 97.62 77 HIS A N 1
ATOM 600 C CA . HIS A 1 77 ? -10.601 -16.474 8.761 1.00 97.62 77 HIS A CA 1
ATOM 601 C C . HIS A 1 77 ? -10.219 -15.796 7.421 1.00 97.62 77 HIS A C 1
ATOM 603 O O . HIS A 1 77 ? -10.384 -14.590 7.261 1.00 97.62 77 HIS A O 1
ATOM 609 N N . ASP A 1 78 ? -9.683 -16.557 6.455 1.00 96.56 78 ASP A N 1
ATOM 610 C CA . ASP A 1 78 ? -9.357 -16.118 5.080 1.00 96.56 78 ASP A CA 1
ATOM 611 C C . ASP A 1 78 ? -8.480 -14.849 4.973 1.00 96.56 78 ASP A C 1
ATOM 613 O O . ASP A 1 78 ? -8.642 -14.023 4.071 1.00 96.56 78 ASP A O 1
ATOM 617 N N . PHE A 1 79 ? -7.509 -14.695 5.876 1.00 98.12 79 PHE A N 1
ATOM 618 C CA . PHE A 1 79 ? -6.590 -13.558 5.849 1.00 98.12 79 PHE A CA 1
ATOM 619 C C . PHE A 1 79 ? -5.686 -13.582 4.614 1.00 98.12 79 PHE A C 1
ATOM 621 O O . PHE A 1 79 ? -5.052 -14.594 4.299 1.00 98.12 79 PHE A O 1
ATOM 628 N N . GLN A 1 80 ? -5.536 -12.418 3.982 1.00 97.38 80 GLN A N 1
ATOM 629 C CA . GLN A 1 80 ? -4.440 -12.148 3.054 1.00 97.38 80 GLN A CA 1
ATOM 630 C C . GLN A 1 80 ? -3.243 -11.616 3.839 1.00 97.38 80 GLN A C 1
ATOM 632 O O . GLN A 1 80 ? -3.341 -10.605 4.536 1.00 97.38 80 GLN A O 1
ATOM 637 N N . VAL A 1 81 ? -2.102 -12.284 3.735 1.00 97.06 81 VAL A N 1
ATOM 638 C CA . VAL A 1 81 ? -0.912 -11.945 4.511 1.00 97.06 81 VAL A CA 1
ATOM 639 C C . VAL A 1 81 ? 0.151 -11.350 3.603 1.00 97.06 81 VAL A C 1
ATOM 641 O O . VAL A 1 81 ? 0.459 -11.865 2.530 1.00 97.06 81 VAL A O 1
ATOM 644 N N . SER A 1 82 ? 0.734 -10.251 4.052 1.00 95.50 82 SER A N 1
ATOM 645 C CA . SER A 1 82 ? 1.888 -9.615 3.447 1.00 95.50 82 SER A CA 1
ATOM 646 C C . SER A 1 82 ? 3.063 -9.710 4.404 1.00 95.50 82 SER A C 1
ATOM 648 O O . SER A 1 82 ? 2.948 -9.381 5.588 1.00 95.50 82 SER A O 1
ATOM 650 N N . THR A 1 83 ? 4.201 -10.182 3.903 1.00 95.69 83 THR A N 1
ATOM 651 C CA . THR A 1 83 ? 5.431 -10.248 4.684 1.00 95.69 83 THR A CA 1
ATOM 652 C C . THR A 1 83 ? 6.550 -9.414 4.098 1.00 95.69 83 THR A C 1
ATOM 654 O O . THR A 1 83 ? 6.532 -8.990 2.952 1.00 95.69 83 THR A O 1
ATOM 657 N N . SER A 1 84 ? 7.549 -9.137 4.915 1.00 93.31 84 SER A N 1
ATOM 658 C CA . SER A 1 84 ? 8.699 -8.344 4.521 1.00 93.31 84 SER A CA 1
ATOM 659 C C . SER A 1 84 ? 9.785 -9.220 3.899 1.00 93.31 84 SER A C 1
ATOM 661 O O . SER A 1 84 ? 10.332 -10.076 4.587 1.00 93.31 84 SER A O 1
ATOM 663 N N . LEU A 1 85 ? 10.157 -8.969 2.643 1.00 95.81 85 LEU A N 1
ATOM 664 C CA . LEU A 1 85 ? 11.265 -9.637 1.955 1.00 95.81 85 LEU A CA 1
ATOM 665 C C . LEU A 1 85 ? 11.977 -8.645 1.032 1.00 95.81 85 LEU A C 1
ATOM 667 O O . LEU A 1 85 ? 11.491 -8.328 -0.047 1.00 95.81 85 LEU A O 1
ATOM 671 N N . ASP A 1 86 ? 13.159 -8.184 1.434 1.00 95.00 86 ASP A N 1
ATOM 672 C CA . ASP A 1 86 ? 13.874 -7.137 0.689 1.00 95.00 86 ASP A CA 1
ATOM 673 C C . ASP A 1 86 ? 14.760 -7.660 -0.459 1.00 95.00 86 ASP A C 1
ATOM 675 O O . ASP A 1 86 ? 15.359 -6.856 -1.169 1.00 95.00 86 ASP A O 1
ATOM 679 N N . GLY A 1 87 ? 14.863 -8.982 -0.641 1.00 95.62 87 GLY A N 1
ATOM 680 C CA . GLY A 1 87 ? 15.723 -9.619 -1.643 1.00 95.62 87 GLY A CA 1
ATOM 681 C C . GLY A 1 87 ? 16.577 -10.756 -1.067 1.00 95.62 87 GLY A C 1
ATOM 682 O O . GLY A 1 87 ? 16.207 -11.319 -0.028 1.00 95.62 87 GLY A O 1
ATOM 683 N N . PRO A 1 88 ? 17.703 -11.107 -1.722 1.00 96.56 88 PRO A N 1
ATOM 684 C CA . PRO A 1 88 ? 18.614 -12.149 -1.248 1.00 96.56 88 PRO A CA 1
ATOM 685 C C . PRO A 1 88 ? 19.239 -11.782 0.104 1.00 96.56 88 PRO A C 1
ATOM 687 O O . PRO A 1 88 ? 19.137 -10.646 0.576 1.00 96.56 88 PRO A O 1
ATOM 690 N N . SER A 1 89 ? 19.901 -12.754 0.739 1.00 95.88 89 SER A N 1
ATOM 691 C CA . SER A 1 89 ? 20.378 -12.633 2.122 1.00 95.88 89 SER A CA 1
ATOM 692 C C . SER A 1 89 ? 21.219 -11.388 2.387 1.00 95.88 89 SER A C 1
ATOM 694 O O . SER A 1 89 ? 21.037 -10.745 3.412 1.00 95.88 89 SER A O 1
ATOM 696 N N . ASP A 1 90 ? 22.110 -11.006 1.472 1.00 94.25 90 ASP A N 1
ATOM 697 C CA . ASP A 1 90 ? 23.000 -9.860 1.664 1.00 94.25 90 ASP A CA 1
ATOM 698 C C . ASP A 1 90 ? 22.265 -8.507 1.613 1.00 94.25 90 ASP A C 1
ATOM 700 O O . ASP A 1 90 ? 22.672 -7.569 2.302 1.00 94.25 90 ASP A O 1
ATOM 704 N N . VAL A 1 91 ? 21.180 -8.407 0.837 1.00 93.81 91 VAL A N 1
ATOM 705 C CA . VAL A 1 91 ? 20.299 -7.230 0.781 1.00 93.81 91 VAL A CA 1
ATOM 706 C C . VAL A 1 91 ? 19.371 -7.213 1.995 1.00 93.81 91 VAL A C 1
ATOM 708 O O . VAL A 1 91 ? 19.271 -6.199 2.688 1.00 93.81 91 VAL A O 1
ATOM 711 N N . HIS A 1 92 ? 18.729 -8.344 2.288 1.00 94.94 92 HIS A N 1
ATOM 712 C CA . HIS A 1 92 ? 17.751 -8.455 3.366 1.00 94.94 92 HIS A CA 1
ATOM 713 C C . HIS A 1 92 ? 18.389 -8.295 4.750 1.00 94.94 92 HIS A C 1
ATOM 715 O O . HIS A 1 92 ? 17.922 -7.472 5.535 1.00 94.94 92 HIS A O 1
ATOM 721 N N . ASP A 1 93 ? 19.486 -9.000 5.041 1.00 94.19 93 ASP A N 1
ATOM 722 C CA . ASP A 1 93 ? 20.174 -8.900 6.336 1.00 94.19 93 ASP A CA 1
ATOM 723 C C . ASP A 1 93 ? 20.765 -7.497 6.559 1.00 94.19 93 ASP A C 1
ATOM 725 O O . ASP A 1 93 ? 20.815 -7.015 7.689 1.00 94.19 93 ASP A O 1
ATOM 729 N N . ASN A 1 94 ? 21.162 -6.803 5.485 1.00 90.94 94 ASN A N 1
ATOM 730 C CA . ASN A 1 94 ? 21.638 -5.422 5.556 1.00 90.94 94 ASN A CA 1
ATOM 731 C C . ASN A 1 94 ? 20.520 -4.435 5.912 1.00 90.94 94 ASN A C 1
ATOM 733 O O . ASN A 1 94 ? 20.730 -3.520 6.707 1.00 90.94 94 ASN A O 1
ATOM 737 N N . ASN A 1 95 ? 19.344 -4.597 5.305 1.00 88.75 95 ASN A N 1
ATOM 738 C CA . ASN A 1 95 ? 18.205 -3.716 5.550 1.00 88.75 95 ASN A CA 1
ATOM 739 C C . ASN A 1 95 ? 17.519 -4.026 6.890 1.00 88.75 95 ASN A C 1
ATOM 741 O O . ASN A 1 95 ? 16.946 -3.132 7.513 1.00 88.75 95 ASN A O 1
ATOM 745 N N . ARG A 1 96 ? 17.591 -5.283 7.344 1.00 89.62 96 ARG A N 1
ATOM 746 C CA . ARG A 1 96 ? 16.904 -5.795 8.537 1.00 89.62 96 ARG A CA 1
ATOM 747 C C . ARG A 1 96 ? 17.889 -6.521 9.453 1.00 89.62 96 ARG A C 1
ATOM 749 O O . ARG A 1 96 ? 17.767 -7.732 9.629 1.00 89.62 96 ARG A O 1
ATOM 756 N N . PRO A 1 97 ? 18.877 -5.829 10.039 1.00 89.81 97 PRO A N 1
ATOM 757 C CA . PRO A 1 97 ? 19.886 -6.485 10.858 1.00 89.81 97 PRO A CA 1
ATOM 758 C C . PRO A 1 97 ? 19.253 -7.146 12.088 1.00 89.81 97 PRO A C 1
ATOM 760 O O . PRO A 1 97 ? 18.518 -6.508 12.842 1.00 89.81 97 PRO A O 1
ATOM 763 N N . LEU A 1 98 ? 19.578 -8.420 12.310 1.00 87.75 98 LEU A N 1
ATOM 764 C CA . LEU A 1 98 ? 19.221 -9.163 13.516 1.00 87.75 98 LEU A CA 1
ATOM 765 C C . LEU A 1 98 ? 20.517 -9.512 14.268 1.00 87.75 98 LEU A C 1
ATOM 767 O O . LEU A 1 98 ? 21.356 -10.230 13.727 1.00 87.75 98 LEU A O 1
ATOM 771 N N . PRO A 1 99 ? 20.742 -8.999 15.492 1.00 88.31 99 PRO A N 1
ATOM 772 C CA . PRO A 1 99 ? 21.988 -9.252 16.210 1.00 88.31 99 PRO A CA 1
ATOM 773 C C . PRO A 1 99 ? 22.279 -10.751 16.364 1.00 88.31 99 PRO A C 1
ATOM 775 O O . PRO A 1 99 ? 21.484 -11.489 16.942 1.00 88.31 99 PRO A O 1
ATOM 778 N N . GLY A 1 100 ? 23.425 -11.196 15.842 1.00 83.88 100 GLY A N 1
ATOM 779 C CA . GLY A 1 100 ? 23.891 -12.582 15.962 1.00 83.88 100 GLY A CA 1
ATOM 780 C C . GLY A 1 100 ? 23.166 -13.613 15.087 1.00 83.88 100 GLY A C 1
ATOM 781 O O . GLY A 1 100 ? 23.426 -14.803 15.249 1.00 83.88 100 GLY A O 1
ATOM 782 N N . ALA A 1 101 ? 22.284 -13.202 14.169 1.00 87.94 101 ALA A N 1
ATOM 783 C CA . ALA A 1 101 ? 21.547 -14.117 13.297 1.00 87.94 101 ALA A CA 1
ATOM 784 C C . ALA A 1 101 ? 21.217 -13.492 11.929 1.00 87.94 101 ALA A C 1
ATOM 786 O O . ALA A 1 101 ? 21.223 -12.278 11.764 1.00 87.94 101 ALA A O 1
ATOM 787 N N . SER A 1 102 ? 20.895 -14.329 10.942 1.00 91.88 102 SER A N 1
ATOM 788 C CA . SER A 1 102 ? 20.375 -13.870 9.646 1.00 91.88 102 SER A CA 1
ATOM 789 C C . SER A 1 102 ? 18.861 -13.672 9.746 1.00 91.88 102 SER A C 1
ATOM 791 O O . SER A 1 102 ? 18.119 -14.627 10.008 1.00 91.88 102 SER A O 1
ATOM 793 N N . SER A 1 103 ? 18.393 -12.439 9.545 1.00 93.94 103 SER A N 1
ATOM 794 C CA . SER A 1 103 ? 16.958 -12.147 9.479 1.00 93.94 103 SER A CA 1
ATOM 795 C C . SER A 1 103 ? 16.342 -12.758 8.227 1.00 93.94 103 SER A C 1
ATOM 797 O O . SER A 1 103 ? 15.226 -13.267 8.292 1.00 93.94 103 SER A O 1
ATOM 799 N N . TYR A 1 104 ? 17.099 -12.824 7.134 1.00 96.44 104 TYR A N 1
ATOM 800 C CA . TYR A 1 104 ? 16.710 -13.487 5.902 1.00 96.44 104 TYR A CA 1
ATOM 801 C C . TYR A 1 104 ? 16.392 -14.967 6.118 1.00 96.44 104 TYR A C 1
ATOM 803 O O . TYR A 1 104 ? 15.320 -15.416 5.722 1.00 96.44 104 TYR A O 1
ATOM 811 N N . GLN A 1 105 ? 17.272 -15.733 6.777 1.00 96.31 105 GLN A N 1
ATOM 812 C CA . GLN A 1 105 ? 17.017 -17.163 7.012 1.00 96.31 105 GLN A CA 1
ATOM 813 C C . GLN A 1 105 ? 15.756 -17.379 7.854 1.00 96.31 105 GLN A C 1
ATOM 815 O O . GLN A 1 105 ? 14.944 -18.252 7.539 1.00 96.31 105 GLN A O 1
ATOM 820 N N . ARG A 1 106 ? 15.555 -16.544 8.882 1.00 95.19 106 ARG A N 1
ATOM 821 C CA . ARG A 1 106 ? 14.347 -16.574 9.715 1.00 95.19 106 ARG A CA 1
ATOM 822 C C . ARG A 1 106 ? 13.091 -16.256 8.898 1.00 95.19 106 ARG A C 1
ATOM 824 O O . ARG A 1 106 ? 12.114 -16.995 8.981 1.00 95.19 106 ARG A O 1
ATOM 831 N N . THR A 1 107 ? 13.133 -15.208 8.076 1.00 95.88 107 THR A N 1
ATOM 832 C CA . THR A 1 107 ? 12.041 -14.822 7.169 1.00 95.88 107 THR A CA 1
ATOM 833 C C . THR A 1 107 ? 11.743 -15.926 6.157 1.00 95.88 107 THR A C 1
ATOM 835 O O . THR A 1 107 ? 10.587 -16.295 5.985 1.00 95.88 107 THR A O 1
ATOM 838 N N . ARG A 1 108 ? 12.767 -16.520 5.532 1.00 96.88 108 ARG A N 1
ATOM 839 C CA . ARG A 1 108 ? 12.612 -17.606 4.557 1.00 96.88 108 ARG A CA 1
ATOM 840 C C . ARG A 1 108 ? 11.891 -18.804 5.167 1.00 96.88 108 ARG A C 1
ATOM 842 O O . ARG A 1 108 ? 10.937 -19.306 4.589 1.00 96.88 108 ARG A O 1
ATOM 849 N N . GLN A 1 109 ? 12.319 -19.247 6.350 1.00 96.00 109 GLN A N 1
ATOM 850 C CA . GLN A 1 109 ? 11.672 -20.353 7.063 1.00 96.00 109 GLN A CA 1
ATOM 851 C C . GLN A 1 109 ? 10.223 -20.023 7.440 1.00 96.00 109 GLN A C 1
ATOM 853 O O . GLN A 1 109 ? 9.349 -20.883 7.344 1.00 96.00 109 GLN A O 1
ATOM 858 N N . ALA A 1 110 ? 9.959 -18.779 7.846 1.00 96.31 110 ALA A N 1
AT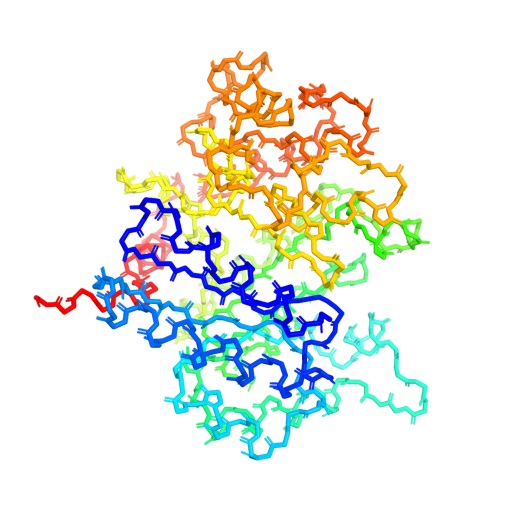OM 859 C CA . ALA A 1 110 ? 8.613 -18.323 8.162 1.00 96.31 110 ALA A CA 1
ATOM 860 C C . ALA A 1 110 ? 7.707 -18.280 6.916 1.00 96.31 110 ALA A C 1
ATOM 862 O O . ALA A 1 110 ? 6.559 -18.709 7.000 1.00 96.31 110 ALA A O 1
ATOM 863 N N . ILE A 1 111 ? 8.231 -17.853 5.760 1.00 97.25 111 ILE A N 1
ATOM 864 C CA . ILE A 1 111 ? 7.533 -17.888 4.466 1.00 97.25 111 ILE A CA 1
ATOM 865 C C . ILE A 1 111 ? 7.159 -19.323 4.093 1.00 97.25 111 ILE A C 1
ATOM 867 O O . ILE A 1 111 ? 5.999 -19.570 3.784 1.00 97.25 111 ILE A O 1
ATOM 871 N N . GLU A 1 112 ? 8.097 -20.272 4.157 1.00 96.19 112 GLU A N 1
ATOM 872 C CA . GLU A 1 112 ? 7.818 -21.679 3.822 1.00 96.19 112 GLU A CA 1
ATOM 873 C C . GLU A 1 112 ? 6.718 -22.269 4.717 1.00 96.19 112 GLU A C 1
ATOM 875 O O . GLU A 1 112 ? 5.766 -22.880 4.227 1.00 96.19 112 GLU A O 1
ATOM 880 N N . ARG A 1 113 ? 6.791 -22.021 6.033 1.00 96.56 113 ARG A N 1
ATOM 881 C CA . ARG A 1 113 ? 5.752 -22.447 6.986 1.00 96.56 113 ARG A CA 1
ATOM 882 C C . ARG A 1 113 ? 4.401 -21.801 6.685 1.00 96.56 113 ARG A C 1
ATOM 884 O O . ARG A 1 113 ? 3.387 -22.492 6.656 1.00 96.56 113 ARG A O 1
ATOM 891 N N . ALA A 1 114 ? 4.379 -20.494 6.429 1.00 97.12 114 ALA A N 1
ATOM 892 C CA . ALA A 1 114 ? 3.153 -19.776 6.103 1.00 97.12 114 ALA A CA 1
ATOM 893 C C . ALA A 1 114 ? 2.537 -20.275 4.788 1.00 97.12 114 ALA A C 1
ATOM 895 O O . ALA A 1 114 ? 1.335 -20.517 4.748 1.00 97.12 114 ALA A O 1
ATOM 896 N N . LYS A 1 115 ? 3.339 -20.520 3.742 1.00 95.69 115 LYS A N 1
ATOM 897 C CA . LYS A 1 115 ? 2.859 -21.088 2.470 1.00 95.69 115 LYS A CA 1
ATOM 898 C C . LYS A 1 115 ? 2.255 -22.475 2.649 1.00 95.69 115 LYS A C 1
ATOM 900 O O . LYS A 1 115 ? 1.218 -22.750 2.052 1.00 95.69 115 LYS A O 1
ATOM 905 N N . ALA A 1 116 ? 2.850 -23.314 3.496 1.00 95.94 116 ALA A N 1
ATOM 906 C CA . ALA A 1 116 ? 2.333 -24.652 3.775 1.00 95.94 116 ALA A CA 1
ATOM 907 C C . ALA A 1 116 ? 0.942 -24.644 4.442 1.00 95.94 116 ALA A C 1
ATOM 909 O O . ALA A 1 116 ? 0.174 -25.584 4.244 1.00 95.94 116 ALA A O 1
ATOM 910 N N . VAL A 1 117 ? 0.603 -23.599 5.209 1.00 96.88 117 VAL A N 1
ATOM 911 C CA . VAL A 1 117 ? -0.677 -23.505 5.941 1.00 96.88 117 VAL A CA 1
ATOM 912 C C . VAL A 1 117 ? -1.708 -22.625 5.227 1.00 96.88 117 VAL A C 1
ATOM 914 O O . VAL A 1 117 ? -2.873 -23.006 5.125 1.00 96.88 117 VAL A O 1
ATOM 917 N N . LEU A 1 118 ? -1.299 -21.451 4.740 1.00 95.25 118 LEU A N 1
ATOM 918 C CA . LEU A 1 118 ? -2.179 -20.451 4.121 1.00 95.25 118 LEU A CA 1
ATOM 919 C C . LEU A 1 118 ? -2.388 -20.694 2.620 1.00 95.25 118 LEU A C 1
ATOM 921 O O . LEU A 1 118 ? -3.400 -20.266 2.065 1.00 95.25 118 LEU A O 1
ATOM 925 N N . GLY A 1 119 ? -1.439 -21.372 1.970 1.00 92.25 119 GLY A N 1
ATOM 926 C CA . GLY A 1 119 ? -1.325 -21.445 0.517 1.00 92.25 119 GLY A CA 1
ATOM 927 C C . GLY A 1 119 ? -0.588 -20.239 -0.075 1.00 92.25 119 GLY A C 1
ATOM 928 O O . GLY A 1 119 ? -0.556 -19.149 0.495 1.00 92.25 119 GLY A O 1
ATOM 929 N N . THR A 1 120 ? 0.010 -20.431 -1.251 1.00 88.44 120 THR A N 1
ATOM 930 C CA . THR A 1 120 ? 0.827 -19.400 -1.913 1.00 88.44 120 THR A CA 1
ATOM 931 C C . THR A 1 120 ? 0.014 -18.177 -2.346 1.00 88.44 120 THR A C 1
ATOM 933 O O . THR A 1 120 ? 0.534 -17.070 -2.316 1.00 88.44 120 THR A O 1
ATOM 936 N N . GLU A 1 121 ? -1.263 -18.350 -2.695 1.00 88.19 121 GLU A N 1
ATOM 937 C CA . GLU A 1 121 ? -2.121 -17.258 -3.189 1.00 88.19 121 GLU A CA 1
ATOM 938 C C . GLU A 1 121 ? -2.524 -16.255 -2.096 1.00 88.19 121 GLU A C 1
ATOM 940 O O . GLU A 1 121 ? -2.879 -15.124 -2.411 1.00 88.19 121 GLU A O 1
ATOM 945 N N . ARG A 1 122 ? -2.453 -16.652 -0.816 1.00 92.06 122 ARG A N 1
ATOM 946 C CA . ARG A 1 122 ? -2.767 -15.788 0.335 1.00 92.06 122 ARG A CA 1
ATOM 947 C C . ARG A 1 122 ? -1.538 -15.115 0.941 1.00 92.06 122 ARG A C 1
ATOM 949 O O . ARG A 1 122 ? -1.671 -14.400 1.931 1.00 92.06 122 ARG A O 1
ATOM 956 N N . LEU A 1 123 ? -0.346 -15.362 0.393 1.00 94.69 123 LEU A N 1
ATOM 957 C CA . LEU A 1 123 ? 0.898 -14.789 0.892 1.00 94.69 123 LEU A CA 1
ATOM 958 C C . LEU A 1 123 ? 1.577 -13.940 -0.181 1.00 94.69 123 LEU A C 1
ATOM 960 O O . LEU A 1 123 ? 2.037 -14.439 -1.206 1.00 94.69 123 LEU A O 1
ATOM 964 N N . SER A 1 124 ? 1.716 -12.656 0.116 1.00 94.62 124 SER A N 1
ATOM 965 C CA . SER A 1 124 ? 2.494 -11.694 -0.660 1.00 94.62 124 SER A CA 1
ATOM 966 C C . SER A 1 124 ? 3.738 -11.259 0.110 1.00 94.62 124 SER A C 1
ATOM 968 O O . SER A 1 124 ? 3.874 -11.518 1.311 1.00 94.62 124 SER A O 1
ATOM 970 N N . ALA A 1 125 ? 4.667 -10.614 -0.589 1.00 94.19 125 ALA A N 1
ATOM 971 C CA . ALA A 1 125 ? 5.852 -10.046 0.024 1.00 94.19 125 ALA A CA 1
ATOM 972 C C . ALA A 1 125 ? 6.110 -8.614 -0.459 1.00 94.19 125 ALA A C 1
ATOM 974 O O . ALA A 1 125 ? 5.797 -8.260 -1.596 1.00 94.19 125 ALA A O 1
ATOM 975 N N . LEU A 1 126 ? 6.672 -7.798 0.431 1.00 92.19 126 LEU A N 1
ATOM 976 C CA . LEU A 1 126 ? 6.995 -6.394 0.209 1.00 92.19 126 LEU A CA 1
ATOM 977 C C . LEU A 1 126 ? 8.486 -6.153 0.416 1.00 92.19 126 LEU A C 1
ATOM 979 O O . LEU A 1 126 ? 9.062 -6.558 1.432 1.00 92.19 126 LEU A O 1
ATOM 983 N N . THR A 1 127 ? 9.091 -5.432 -0.526 1.00 91.69 127 THR A N 1
ATOM 984 C CA . THR A 1 127 ? 10.487 -5.005 -0.445 1.00 91.69 127 THR A CA 1
ATOM 985 C C . THR A 1 127 ? 10.616 -3.661 0.261 1.00 91.69 127 THR A C 1
ATOM 987 O O . THR A 1 127 ? 9.911 -2.709 -0.076 1.00 91.69 127 THR A O 1
ATOM 990 N N . THR A 1 128 ? 11.610 -3.528 1.134 1.00 89.62 128 THR A N 1
ATOM 991 C CA . THR A 1 128 ? 12.209 -2.231 1.466 1.00 89.62 128 THR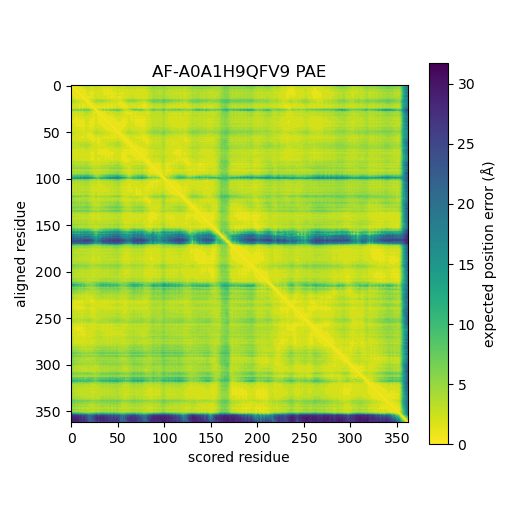 A CA 1
ATOM 992 C C . THR A 1 128 ? 13.402 -1.997 0.547 1.00 89.62 128 THR A C 1
ATOM 994 O O . THR A 1 128 ? 14.456 -2.611 0.718 1.00 89.62 128 THR A O 1
ATOM 997 N N . LEU A 1 129 ? 13.253 -1.101 -0.430 1.00 90.81 129 LEU A N 1
ATOM 998 C CA . LEU A 1 129 ? 14.336 -0.737 -1.340 1.00 90.81 129 LEU A CA 1
ATOM 999 C C . LEU A 1 129 ? 15.176 0.385 -0.732 1.00 90.81 129 LEU A C 1
ATOM 1001 O O . LEU A 1 129 ? 14.702 1.513 -0.600 1.00 90.81 129 LEU A O 1
ATOM 1005 N N . THR A 1 130 ? 16.422 0.086 -0.370 1.00 90.00 130 THR A N 1
ATOM 1006 C CA . THR A 1 130 ? 17.422 1.074 0.070 1.00 90.00 130 THR A CA 1
ATOM 1007 C C . THR A 1 130 ? 18.353 1.434 -1.086 1.00 90.00 130 THR A C 1
ATOM 1009 O O . THR A 1 130 ? 18.331 0.787 -2.131 1.00 90.00 130 THR A O 1
ATOM 1012 N N . ARG A 1 131 ? 19.232 2.429 -0.911 1.00 88.94 131 ARG A N 1
ATOM 1013 C CA . ARG A 1 131 ? 20.232 2.775 -1.940 1.00 88.94 131 ARG A CA 1
ATOM 1014 C C . ARG A 1 131 ? 21.068 1.570 -2.397 1.00 88.94 131 ARG A C 1
ATOM 1016 O O . ARG A 1 131 ? 21.398 1.464 -3.572 1.00 88.94 131 ARG A O 1
ATOM 1023 N N . ARG A 1 132 ? 21.380 0.636 -1.487 1.00 88.38 132 ARG A N 1
ATOM 1024 C CA . ARG A 1 132 ? 22.084 -0.612 -1.830 1.00 88.38 132 ARG A CA 1
ATOM 1025 C C . ARG A 1 132 ? 21.209 -1.544 -2.672 1.00 88.38 132 ARG A C 1
ATOM 1027 O O . ARG A 1 132 ? 21.716 -2.142 -3.615 1.00 88.38 132 ARG A O 1
ATOM 1034 N N . SER A 1 133 ? 19.913 -1.637 -2.367 1.00 92.38 133 SER A N 1
ATOM 1035 C CA . SER A 1 133 ? 18.958 -2.440 -3.143 1.00 92.38 133 SER A CA 1
ATOM 1036 C C . SER A 1 133 ? 18.910 -2.017 -4.615 1.00 92.38 133 SER A C 1
ATOM 1038 O O . SER A 1 133 ? 18.787 -2.880 -5.480 1.00 92.38 133 SER A O 1
ATOM 1040 N N . LEU A 1 134 ? 19.090 -0.721 -4.916 1.00 93.62 134 LEU A N 1
ATOM 1041 C CA . LEU A 1 134 ? 19.033 -0.205 -6.292 1.00 93.62 134 LEU A CA 1
ATOM 1042 C C . LEU A 1 134 ? 20.121 -0.768 -7.227 1.00 93.62 134 LEU A C 1
ATOM 1044 O O . LEU A 1 134 ? 20.023 -0.651 -8.446 1.00 93.62 134 LEU A O 1
ATOM 1048 N N . GLN A 1 135 ? 21.159 -1.403 -6.680 1.00 93.81 135 GLN A N 1
ATOM 1049 C CA . GLN A 1 135 ? 22.222 -2.020 -7.475 1.00 93.81 135 GLN A CA 1
ATOM 1050 C C . GLN A 1 135 ? 21.862 -3.436 -7.956 1.00 93.81 135 GLN A C 1
ATOM 1052 O O . GLN A 1 135 ? 22.499 -3.940 -8.883 1.00 93.81 135 GLN A O 1
ATOM 1057 N N . ALA A 1 136 ? 20.839 -4.062 -7.362 1.00 93.94 136 ALA A N 1
ATOM 1058 C CA . ALA A 1 136 ? 20.532 -5.482 -7.528 1.00 93.94 136 ALA A CA 1
ATOM 1059 C C . ALA A 1 136 ? 19.048 -5.774 -7.865 1.00 93.94 136 ALA A C 1
ATOM 1061 O O . ALA A 1 136 ? 18.431 -6.578 -7.165 1.00 93.94 136 ALA A O 1
ATOM 1062 N N . PRO A 1 137 ? 18.454 -5.179 -8.924 1.00 96.75 137 PRO A N 1
ATOM 1063 C CA . PRO A 1 137 ? 17.068 -5.474 -9.297 1.00 96.75 137 PRO A CA 1
ATOM 1064 C C . PRO A 1 137 ? 16.844 -6.952 -9.631 1.00 96.75 137 PRO A C 1
ATOM 1066 O O . PRO A 1 137 ? 15.922 -7.554 -9.089 1.00 96.75 137 PRO A O 1
ATOM 1069 N N . GLU A 1 138 ? 17.690 -7.560 -10.464 1.00 98.25 138 GLU A N 1
ATOM 1070 C CA . GLU A 1 138 ? 17.523 -8.953 -10.898 1.00 98.25 138 GLU A CA 1
ATOM 1071 C C . GLU A 1 138 ? 17.678 -9.934 -9.732 1.00 98.25 138 GLU A C 1
ATOM 1073 O O . GLU A 1 138 ? 16.761 -10.725 -9.544 1.00 98.25 138 GLU A O 1
ATOM 1078 N N . PRO A 1 139 ? 18.708 -9.846 -8.859 1.00 98.19 139 PRO A N 1
ATOM 1079 C CA . PRO A 1 139 ? 18.777 -10.710 -7.679 1.00 98.19 139 PRO A CA 1
ATOM 1080 C C . PRO A 1 139 ? 17.569 -10.589 -6.739 1.00 98.19 139 PRO A C 1
ATOM 1082 O O . PRO A 1 139 ? 17.148 -11.585 -6.154 1.00 98.19 139 PRO A O 1
ATOM 1085 N N . ILE A 1 140 ? 16.998 -9.387 -6.580 1.00 98.38 140 ILE A N 1
ATOM 1086 C CA . ILE A 1 140 ? 15.771 -9.190 -5.791 1.00 98.38 140 ILE A CA 1
ATOM 1087 C C . ILE A 1 140 ? 14.594 -9.916 -6.457 1.00 98.38 140 ILE A C 1
ATOM 1089 O O . ILE A 1 140 ? 13.857 -10.634 -5.784 1.00 98.38 140 ILE A O 1
ATOM 1093 N N . ILE A 1 141 ? 14.429 -9.759 -7.771 1.00 98.56 141 ILE A N 1
ATOM 1094 C CA . ILE A 1 141 ? 13.355 -10.387 -8.551 1.00 98.56 141 ILE A CA 1
ATOM 1095 C C . ILE A 1 141 ? 13.500 -11.918 -8.563 1.00 98.56 141 ILE A C 1
ATOM 1097 O O . ILE A 1 141 ? 12.529 -12.630 -8.299 1.00 98.56 141 ILE A O 1
ATOM 1101 N N . ASP A 1 142 ? 14.708 -12.428 -8.797 1.00 98.44 142 ASP A N 1
ATOM 1102 C CA . ASP A 1 142 ? 15.027 -13.857 -8.794 1.00 98.44 142 ASP A CA 1
ATOM 1103 C C . ASP A 1 142 ? 14.699 -14.499 -7.451 1.00 98.44 142 ASP A C 1
ATOM 1105 O O . ASP A 1 142 ? 14.193 -15.617 -7.403 1.00 98.44 142 ASP A O 1
ATOM 1109 N N . GLU A 1 143 ? 14.934 -13.790 -6.348 1.00 98.06 143 GLU A N 1
ATOM 1110 C CA . GLU A 1 143 ? 14.605 -14.284 -5.018 1.00 98.06 143 GLU A CA 1
ATOM 1111 C C . GLU A 1 143 ? 13.090 -14.462 -4.825 1.00 98.06 143 GLU A C 1
ATOM 1113 O O . GLU A 1 143 ? 12.651 -15.461 -4.247 1.00 98.06 143 GLU A O 1
ATOM 1118 N N . TYR A 1 144 ? 12.279 -13.545 -5.361 1.00 97.69 144 TYR A N 1
ATOM 1119 C CA . TYR A 1 144 ? 10.820 -13.670 -5.347 1.00 97.69 144 TYR A CA 1
ATOM 1120 C C . TYR A 1 144 ? 10.354 -14.862 -6.192 1.00 97.69 144 TYR A C 1
ATOM 1122 O O . TYR A 1 144 ? 9.527 -15.654 -5.728 1.00 97.69 144 TYR A O 1
ATOM 1130 N N . VAL A 1 145 ? 10.924 -15.041 -7.389 1.00 97.62 145 VAL A N 1
ATOM 1131 C CA . VAL A 1 145 ? 10.647 -16.198 -8.260 1.00 97.62 145 VAL A CA 1
ATOM 1132 C C . VAL A 1 145 ? 11.049 -17.504 -7.575 1.00 97.62 145 VAL A C 1
ATOM 1134 O O . VAL A 1 145 ? 10.262 -18.448 -7.536 1.00 97.62 145 VAL A O 1
ATOM 1137 N N . ARG A 1 146 ? 12.247 -17.556 -6.981 1.00 96.94 146 ARG A N 1
ATOM 1138 C CA . ARG A 1 146 ? 12.803 -18.733 -6.298 1.00 96.94 146 ARG A CA 1
ATOM 1139 C C . ARG A 1 146 ? 11.942 -19.176 -5.124 1.00 96.94 146 ARG A C 1
ATOM 1141 O O . ARG A 1 146 ? 11.789 -20.372 -4.897 1.00 96.94 146 ARG A O 1
ATOM 1148 N N . LEU A 1 1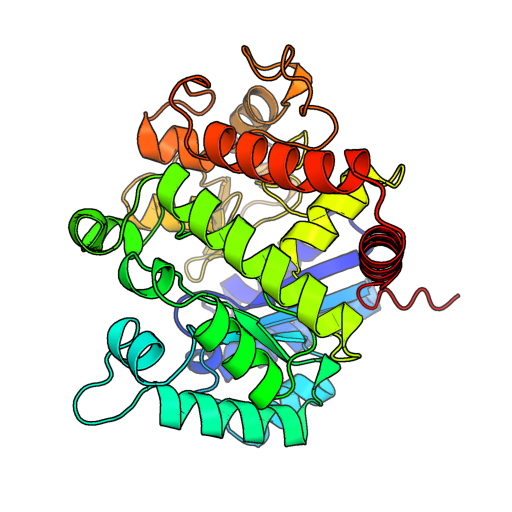47 ? 11.386 -18.221 -4.383 1.00 95.88 147 LEU A N 1
ATOM 1149 C CA . LEU A 1 147 ? 10.453 -18.506 -3.298 1.00 95.88 147 LEU A CA 1
ATOM 1150 C C . LEU A 1 147 ? 9.034 -18.786 -3.799 1.00 95.88 147 LEU A C 1
ATOM 1152 O O . LEU A 1 147 ? 8.180 -19.129 -2.991 1.00 95.88 147 LEU A O 1
ATOM 1156 N N . GLY A 1 148 ? 8.756 -18.665 -5.097 1.00 94.62 148 GLY A N 1
ATOM 1157 C CA . GLY A 1 148 ? 7.458 -18.968 -5.697 1.00 94.62 148 GLY A CA 1
ATOM 1158 C C . GLY A 1 148 ? 6.409 -17.882 -5.472 1.00 94.62 148 GLY A C 1
ATOM 1159 O O . GLY A 1 148 ? 5.233 -18.200 -5.312 1.00 94.62 148 GLY A O 1
ATOM 1160 N N . PHE A 1 149 ? 6.805 -16.612 -5.372 1.00 95.31 149 PHE A N 1
ATOM 1161 C CA . PHE A 1 149 ? 5.859 -15.497 -5.450 1.00 95.31 149 PHE A CA 1
ATOM 1162 C C . PHE A 1 149 ? 5.471 -15.232 -6.907 1.00 95.31 149 PHE A C 1
ATOM 1164 O O . PHE A 1 149 ? 6.295 -15.335 -7.813 1.00 95.31 149 PHE A O 1
ATOM 1171 N N . ARG A 1 150 ? 4.197 -14.893 -7.130 1.00 93.19 150 ARG A N 1
ATOM 1172 C CA . ARG A 1 150 ? 3.640 -14.589 -8.463 1.00 93.19 150 ARG A CA 1
ATOM 1173 C C . ARG A 1 150 ? 3.551 -13.091 -8.748 1.00 93.19 150 ARG A C 1
ATOM 1175 O O . ARG A 1 150 ? 3.207 -12.706 -9.866 1.00 93.19 150 ARG A O 1
ATOM 1182 N N . SER A 1 151 ? 3.866 -12.270 -7.753 1.00 95.12 151 SER A N 1
ATOM 1183 C CA . SER A 1 151 ? 3.937 -10.821 -7.851 1.00 95.12 151 SER A CA 1
ATOM 1184 C C . SER A 1 151 ? 5.075 -10.273 -6.992 1.00 95.12 151 SER A C 1
ATOM 1186 O O . SER A 1 151 ? 5.477 -10.879 -5.996 1.00 95.12 151 SER A O 1
ATOM 1188 N N . ILE A 1 152 ? 5.592 -9.120 -7.396 1.00 96.50 152 ILE A N 1
ATOM 1189 C CA . ILE A 1 152 ? 6.547 -8.302 -6.654 1.00 96.50 152 ILE A CA 1
ATOM 1190 C C . ILE A 1 152 ? 6.092 -6.848 -6.739 1.00 96.50 152 ILE A C 1
ATOM 1192 O O . ILE A 1 152 ? 5.583 -6.417 -7.770 1.00 96.50 152 ILE A O 1
ATOM 1196 N N . PHE A 1 153 ? 6.267 -6.089 -5.662 1.00 94.81 153 PHE A N 1
ATOM 1197 C CA . PHE A 1 153 ? 6.088 -4.641 -5.681 1.00 94.81 153 PHE A CA 1
ATOM 1198 C C . PHE A 1 153 ? 7.449 -3.996 -5.439 1.00 94.81 153 PHE A C 1
ATOM 1200 O O . PHE A 1 153 ? 7.924 -3.973 -4.304 1.00 94.81 153 PHE A O 1
ATOM 1207 N N . LEU A 1 154 ? 8.063 -3.455 -6.496 1.00 95.25 154 LEU A N 1
ATOM 1208 C CA . LEU A 1 154 ? 9.328 -2.715 -6.422 1.00 95.25 154 LEU A CA 1
ATOM 1209 C C . LEU A 1 154 ? 9.105 -1.311 -5.835 1.00 95.25 154 LEU A C 1
ATOM 1211 O O . LEU A 1 154 ? 9.335 -0.296 -6.484 1.00 95.25 154 LEU A O 1
ATOM 1215 N N . ARG A 1 155 ? 8.599 -1.257 -4.600 1.00 87.38 155 ARG A N 1
ATOM 1216 C CA . ARG A 1 155 ? 8.104 -0.037 -3.955 1.00 87.38 155 ARG A CA 1
ATOM 1217 C C . ARG A 1 155 ? 9.259 0.883 -3.531 1.00 87.38 155 ARG A C 1
ATOM 1219 O O . ARG A 1 155 ? 10.174 0.420 -2.844 1.00 87.38 155 ARG A O 1
ATOM 1226 N N . PRO A 1 156 ? 9.209 2.192 -3.845 1.00 85.94 156 PRO A N 1
ATOM 1227 C CA . PRO A 1 156 ? 10.198 3.147 -3.354 1.00 85.94 156 PRO A CA 1
ATOM 1228 C C . PRO A 1 156 ? 10.104 3.290 -1.831 1.00 85.94 156 PRO A C 1
ATOM 1230 O O . PRO A 1 156 ? 9.052 3.060 -1.226 1.00 85.94 156 PRO A O 1
ATOM 1233 N N . LEU A 1 157 ? 11.192 3.735 -1.208 1.00 81.75 157 LEU A N 1
ATOM 1234 C CA . LEU A 1 157 ? 11.197 4.033 0.219 1.00 81.75 157 LEU A CA 1
ATOM 1235 C C . LEU A 1 157 ? 10.199 5.160 0.533 1.00 81.75 157 LEU A C 1
ATOM 1237 O O . LEU A 1 157 ? 10.184 6.203 -0.118 1.00 81.75 157 LEU A O 1
ATOM 1241 N N . SER A 1 158 ? 9.364 4.939 1.546 1.00 73.00 158 SER A N 1
ATOM 1242 C CA . SER A 1 158 ? 8.395 5.929 2.013 1.00 73.00 158 SER A CA 1
ATOM 1243 C C . SER A 1 158 ? 9.100 7.076 2.756 1.00 73.00 158 SER A C 1
ATOM 1245 O O . SER A 1 158 ? 10.010 6.799 3.543 1.00 73.00 158 SER A O 1
ATOM 1247 N N . PRO A 1 159 ? 8.693 8.350 2.577 1.00 67.25 159 PRO A N 1
ATOM 1248 C CA . PRO A 1 159 ? 9.307 9.489 3.263 1.00 67.25 159 PRO A CA 1
ATOM 1249 C C . PRO A 1 159 ? 8.874 9.622 4.736 1.00 67.25 159 PRO A C 1
ATOM 1251 O O . PRO A 1 159 ? 9.146 10.645 5.356 1.00 67.25 159 PRO A O 1
ATOM 1254 N N . PHE A 1 160 ? 8.203 8.617 5.306 1.00 69.06 160 PHE A N 1
ATOM 1255 C CA . PHE A 1 160 ? 7.647 8.649 6.659 1.00 69.06 160 PHE A CA 1
ATOM 1256 C C . PHE A 1 160 ? 8.336 7.650 7.609 1.00 69.06 160 PHE A C 1
ATOM 1258 O O . PHE A 1 160 ? 8.965 6.672 7.196 1.00 69.06 160 PHE A O 1
ATOM 1265 N N . GLY A 1 161 ? 8.205 7.882 8.918 1.00 65.06 161 GLY A N 1
ATOM 1266 C CA . GLY A 1 161 ? 8.596 6.922 9.956 1.00 65.06 161 GLY A CA 1
ATOM 1267 C C . GLY A 1 161 ? 10.110 6.702 10.103 1.00 65.06 161 GLY A C 1
ATOM 1268 O O . GLY A 1 161 ? 10.909 7.640 10.061 1.00 65.06 161 GLY A O 1
ATOM 1269 N N . PHE A 1 162 ? 10.528 5.444 10.317 1.00 57.44 162 PHE A N 1
ATOM 1270 C CA . PHE A 1 162 ? 11.937 5.074 10.555 1.00 57.44 162 PHE A CA 1
ATOM 1271 C C . PHE A 1 162 ? 12.880 5.481 9.413 1.00 57.44 162 PHE A C 1
ATOM 1273 O O . PHE A 1 162 ? 14.060 5.748 9.664 1.00 57.44 162 PHE A O 1
ATOM 1280 N N . ALA A 1 163 ? 12.360 5.584 8.185 1.00 54.19 163 ALA A N 1
ATOM 1281 C CA . ALA A 1 163 ? 13.112 6.042 7.022 1.00 54.19 163 ALA A CA 1
ATOM 1282 C C . ALA A 1 163 ? 13.651 7.470 7.211 1.00 54.19 163 ALA A C 1
ATOM 1284 O O . ALA A 1 163 ? 14.794 7.731 6.845 1.00 54.19 163 ALA A O 1
ATOM 1285 N N . VAL A 1 164 ? 12.908 8.359 7.884 1.00 56.22 164 VAL A N 1
ATOM 1286 C CA . VAL A 1 164 ? 13.346 9.737 8.181 1.00 56.22 164 VAL A CA 1
ATOM 1287 C C . VAL A 1 164 ? 14.509 9.751 9.173 1.00 56.22 164 VAL A C 1
ATOM 1289 O O . VAL A 1 164 ? 15.489 10.473 8.986 1.00 56.22 164 VAL A O 1
ATOM 1292 N N . ARG A 1 165 ? 14.466 8.884 10.196 1.00 53.41 165 ARG A N 1
ATOM 1293 C CA . ARG A 1 165 ? 15.530 8.778 11.215 1.00 53.41 165 ARG A CA 1
ATOM 1294 C C . ARG A 1 165 ? 16.862 8.288 10.632 1.00 53.41 165 ARG A C 1
ATOM 1296 O O . ARG A 1 165 ? 17.914 8.581 11.192 1.00 53.41 165 ARG A O 1
ATOM 1303 N N . SER A 1 166 ? 16.823 7.577 9.503 1.00 54.19 166 SER A N 1
ATOM 1304 C CA . SER A 1 166 ? 17.995 7.037 8.793 1.00 54.19 166 SER A CA 1
ATOM 1305 C C . SER A 1 166 ? 18.189 7.632 7.384 1.00 54.19 166 SER A C 1
ATOM 1307 O O . SER A 1 166 ? 19.001 7.124 6.603 1.00 54.19 166 SER A O 1
ATOM 1309 N N . ALA A 1 167 ? 17.489 8.731 7.062 1.00 52.59 167 ALA A N 1
ATOM 1310 C CA . ALA A 1 167 ? 17.331 9.270 5.705 1.00 52.59 167 ALA A CA 1
ATOM 1311 C C . ALA A 1 167 ? 18.657 9.539 4.986 1.00 52.59 167 ALA A C 1
ATOM 1313 O O . ALA A 1 167 ? 18.795 9.233 3.806 1.00 52.59 167 ALA A O 1
ATOM 1314 N N . ARG A 1 168 ? 19.682 10.023 5.701 1.00 51.31 168 ARG A N 1
ATOM 1315 C CA . ARG A 1 168 ? 20.992 10.323 5.094 1.00 51.31 168 ARG A CA 1
ATOM 1316 C C . ARG A 1 168 ? 21.719 9.099 4.523 1.00 51.31 168 ARG A C 1
ATOM 1318 O O . ARG A 1 168 ? 22.549 9.278 3.640 1.00 51.31 168 ARG A O 1
ATOM 1325 N N . LYS A 1 169 ? 21.454 7.884 5.022 1.00 53.31 169 LYS A N 1
ATOM 1326 C CA . LYS A 1 169 ? 22.109 6.650 4.541 1.00 53.31 169 LYS A CA 1
ATOM 1327 C C . LYS A 1 169 ? 21.238 5.832 3.586 1.00 53.31 169 LYS A C 1
ATOM 1329 O O . LYS A 1 169 ? 21.787 5.092 2.776 1.00 53.31 169 LYS A O 1
ATOM 1334 N N . LEU A 1 170 ? 19.913 5.931 3.705 1.00 59.94 170 LEU A N 1
ATOM 1335 C CA . LEU A 1 170 ? 18.977 5.043 3.005 1.00 59.94 170 LEU A CA 1
ATOM 1336 C C . LEU A 1 170 ? 18.292 5.686 1.797 1.00 59.94 170 LEU A C 1
ATOM 1338 O O . LEU A 1 170 ? 17.942 4.955 0.871 1.00 59.94 170 LEU A O 1
ATOM 1342 N N . ALA A 1 171 ? 18.119 7.012 1.796 1.00 69.88 171 ALA A N 1
ATOM 1343 C CA . ALA A 1 171 ? 17.432 7.722 0.722 1.00 69.88 171 ALA A CA 1
ATOM 1344 C C . ALA A 1 171 ? 18.264 7.756 -0.568 1.00 69.88 171 ALA A C 1
ATOM 1346 O O . ALA A 1 171 ? 19.497 7.705 -0.546 1.00 69.88 171 ALA A O 1
ATOM 1347 N N . TYR A 1 172 ? 17.587 7.885 -1.698 1.00 83.81 172 TYR A N 1
ATOM 1348 C CA . TYR A 1 172 ? 18.165 8.012 -3.033 1.00 83.81 172 TYR A CA 1
ATOM 1349 C C . TYR A 1 172 ? 17.339 9.017 -3.843 1.00 83.81 172 TYR A C 1
ATOM 1351 O O . TYR A 1 172 ? 16.152 9.178 -3.557 1.00 83.81 172 TYR A O 1
ATOM 1359 N N . PRO A 1 173 ? 17.948 9.696 -4.829 1.00 88.69 173 PRO A N 1
ATOM 1360 C CA . PRO A 1 173 ? 17.218 10.509 -5.793 1.00 88.69 173 PRO A CA 1
ATOM 1361 C C . PRO A 1 173 ? 16.165 9.689 -6.547 1.00 88.69 173 PRO A C 1
ATOM 1363 O O . PRO A 1 173 ? 16.355 8.495 -6.809 1.00 88.69 173 PRO A O 1
ATOM 1366 N N . THR A 1 174 ? 15.070 10.340 -6.936 1.00 90.94 174 THR A N 1
ATOM 1367 C CA . THR A 1 174 ? 13.983 9.715 -7.703 1.00 90.94 174 THR A CA 1
ATOM 1368 C C . THR A 1 174 ? 14.491 9.118 -9.017 1.00 90.94 174 THR A C 1
ATOM 1370 O O . THR A 1 174 ? 14.026 8.062 -9.438 1.00 90.94 174 THR A O 1
ATOM 1373 N N . GLU A 1 175 ? 15.480 9.746 -9.649 1.00 93.44 175 GLU A N 1
ATOM 1374 C CA . GLU A 1 175 ? 16.070 9.317 -10.916 1.00 93.44 175 GLU A CA 1
ATOM 1375 C C . GLU A 1 175 ? 16.807 7.976 -10.785 1.00 93.44 175 GLU A C 1
ATOM 1377 O O . GLU A 1 175 ? 16.680 7.117 -11.658 1.00 93.44 175 GLU A O 1
ATOM 1382 N N . GLU A 1 176 ? 17.527 7.759 -9.675 1.00 94.88 176 GLU A N 1
ATOM 1383 C CA . GLU A 1 176 ? 18.188 6.475 -9.395 1.00 94.88 176 GLU A CA 1
ATOM 1384 C C . GLU A 1 176 ? 17.151 5.357 -9.223 1.00 94.88 176 GLU A C 1
ATOM 1386 O O . GLU A 1 176 ? 17.330 4.252 -9.742 1.00 94.88 176 GLU A O 1
ATOM 1391 N N . TYR A 1 177 ? 16.038 5.651 -8.542 1.00 95.62 177 TYR A N 1
ATOM 1392 C CA . TYR A 1 177 ? 14.926 4.711 -8.408 1.00 95.62 177 TYR A CA 1
ATOM 1393 C C . TYR A 1 177 ? 14.265 4.400 -9.752 1.00 95.62 177 TYR A C 1
ATOM 1395 O O . TYR A 1 177 ? 13.986 3.238 -10.028 1.00 95.62 177 TYR A O 1
ATOM 1403 N N . LEU A 1 178 ? 14.026 5.403 -10.600 1.00 97.31 178 LEU A N 1
ATOM 1404 C CA . LEU A 1 178 ? 13.409 5.193 -11.911 1.00 97.31 178 LEU A CA 1
ATOM 1405 C C . LEU A 1 178 ? 14.296 4.334 -12.820 1.00 97.31 178 LEU A C 1
ATOM 1407 O O . LEU A 1 178 ? 13.786 3.421 -13.463 1.00 97.31 178 LEU A O 1
ATOM 1411 N N . ALA A 1 179 ? 15.614 4.553 -12.8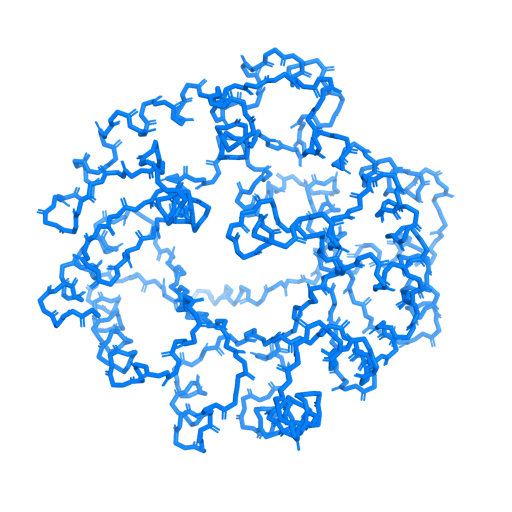09 1.00 97.50 179 ALA A N 1
ATOM 1412 C CA . ALA A 1 179 ? 16.560 3.713 -13.544 1.00 97.50 179 ALA A CA 1
ATOM 1413 C C . ALA A 1 179 ? 16.568 2.261 -13.027 1.00 97.50 179 ALA A C 1
ATOM 1415 O O . ALA A 1 179 ? 16.572 1.313 -13.817 1.00 97.50 179 ALA A O 1
ATOM 1416 N N . PHE A 1 180 ? 16.530 2.074 -11.703 1.00 97.62 180 PHE A N 1
ATOM 1417 C CA . PHE A 1 180 ? 16.367 0.755 -11.088 1.00 97.62 180 PHE A CA 1
ATOM 1418 C C . PHE A 1 180 ? 15.047 0.091 -11.497 1.00 97.62 180 PHE A C 1
ATOM 1420 O O . PHE A 1 180 ? 15.045 -1.077 -11.885 1.00 97.62 180 PHE A O 1
ATOM 1427 N N . TYR A 1 181 ? 13.939 0.831 -11.427 1.00 98.44 181 TYR A N 1
ATOM 1428 C CA . TYR A 1 181 ? 12.607 0.332 -11.739 1.00 98.44 181 TYR A CA 1
ATOM 1429 C C . TYR A 1 181 ? 12.505 -0.078 -13.205 1.00 98.44 181 TYR A C 1
ATOM 1431 O O . TYR A 1 181 ? 12.028 -1.168 -13.495 1.00 98.44 181 TYR A O 1
ATOM 1439 N N . GLU A 1 182 ? 12.999 0.745 -14.132 1.00 98.38 182 GLU A N 1
ATOM 1440 C CA . GLU A 1 182 ? 12.984 0.436 -15.562 1.00 98.38 182 GLU A CA 1
ATOM 1441 C C . GLU A 1 182 ? 13.785 -0.835 -15.876 1.00 98.38 182 GLU A C 1
ATOM 1443 O O . GLU A 1 182 ? 13.322 -1.704 -16.619 1.00 98.38 182 GLU A O 1
ATOM 1448 N N . ARG A 1 183 ? 14.969 -0.980 -15.263 1.00 98.50 183 ARG A N 1
ATOM 1449 C CA . ARG A 1 183 ? 15.791 -2.192 -15.372 1.00 98.50 183 ARG A CA 1
ATOM 1450 C C . ARG A 1 183 ? 15.059 -3.415 -14.812 1.00 98.50 183 ARG A C 1
ATOM 1452 O O . ARG A 1 183 ? 15.017 -4.449 -15.475 1.00 98.50 183 ARG A O 1
ATOM 1459 N N . GLY A 1 184 ? 14.450 -3.286 -13.633 1.00 98.56 184 GLY A N 1
ATOM 1460 C CA . GLY A 1 184 ? 13.657 -4.346 -13.010 1.00 98.56 184 GLY A CA 1
ATOM 1461 C C . GLY A 1 184 ? 12.444 -4.749 -13.851 1.00 98.56 184 GLY A C 1
ATOM 1462 O O . GLY A 1 184 ? 12.241 -5.933 -14.101 1.00 98.56 184 GLY A O 1
ATOM 1463 N N . LEU A 1 185 ? 11.676 -3.782 -14.359 1.00 98.69 185 LEU A N 1
ATOM 1464 C CA . LEU A 1 185 ? 10.510 -4.028 -15.205 1.00 98.69 185 LEU A CA 1
ATOM 1465 C C . LEU A 1 185 ? 10.900 -4.744 -16.502 1.00 98.69 185 LEU A C 1
ATOM 1467 O O . LEU A 1 185 ? 10.244 -5.716 -16.871 1.00 98.69 185 LEU A O 1
ATOM 1471 N N . ARG A 1 186 ? 11.984 -4.320 -17.168 1.00 98.56 186 ARG A N 1
ATOM 1472 C CA . ARG A 1 186 ? 12.503 -5.020 -18.354 1.00 98.56 186 ARG A CA 1
ATOM 1473 C C . ARG A 1 186 ? 12.825 -6.480 -18.051 1.00 98.56 186 ARG A C 1
ATOM 1475 O O . ARG A 1 186 ? 12.398 -7.352 -18.804 1.00 98.56 186 ARG A O 1
ATOM 1482 N N . TYR A 1 187 ? 13.491 -6.749 -16.931 1.00 98.75 187 TYR A N 1
ATOM 1483 C CA . TYR A 1 187 ? 13.796 -8.117 -16.521 1.00 98.75 187 TYR A CA 1
ATOM 1484 C C . TYR A 1 187 ? 12.529 -8.940 -16.225 1.00 98.75 187 TYR A C 1
ATOM 1486 O O . TYR A 1 187 ? 12.397 -10.069 -16.692 1.00 98.75 187 TYR A O 1
ATOM 1494 N N . ILE A 1 188 ? 11.534 -8.361 -15.543 1.00 98.75 188 ILE A N 1
ATOM 1495 C CA . ILE A 1 188 ? 10.234 -9.016 -15.307 1.00 98.75 188 ILE A CA 1
ATOM 1496 C C . ILE A 1 188 ? 9.535 -9.348 -16.636 1.00 98.75 188 ILE A C 1
ATOM 1498 O O . ILE A 1 188 ? 8.987 -10.441 -16.793 1.00 98.75 188 ILE A O 1
ATOM 1502 N N . LEU A 1 189 ? 9.560 -8.442 -17.614 1.00 98.50 189 LEU A N 1
ATOM 1503 C CA 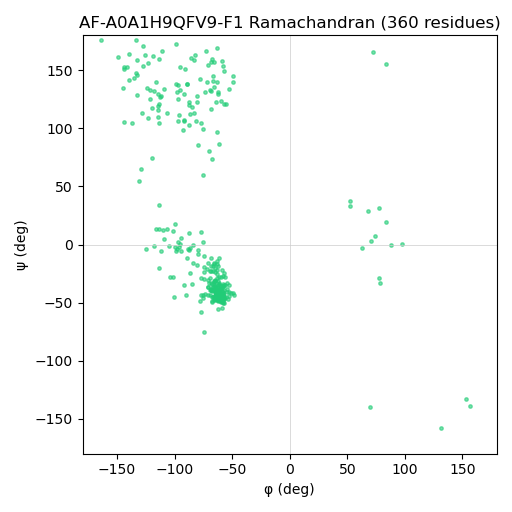. LEU A 1 189 ? 8.999 -8.690 -18.946 1.00 98.50 189 LEU A CA 1
ATOM 1504 C C . LEU A 1 189 ? 9.740 -9.821 -19.679 1.00 98.50 189 LEU A C 1
ATOM 1506 O O . LEU A 1 189 ? 9.102 -10.651 -20.330 1.00 98.50 189 LEU A O 1
ATOM 1510 N N . GLU A 1 190 ? 11.065 -9.907 -19.543 1.00 98.31 190 GLU A N 1
ATOM 1511 C CA . GLU A 1 190 ? 11.865 -11.011 -20.088 1.00 98.31 190 GLU A CA 1
ATOM 1512 C C . GLU A 1 190 ? 11.524 -12.360 -19.443 1.00 98.31 190 GLU A C 1
ATOM 1514 O O . GLU A 1 190 ? 11.398 -13.356 -20.161 1.00 98.31 190 GLU A O 1
ATOM 1519 N N . LEU A 1 191 ? 11.314 -12.391 -18.122 1.00 98.44 191 LEU A N 1
ATOM 1520 C CA . LEU A 1 191 ? 10.851 -13.576 -17.395 1.00 98.44 191 LEU A CA 1
ATOM 1521 C C . LEU A 1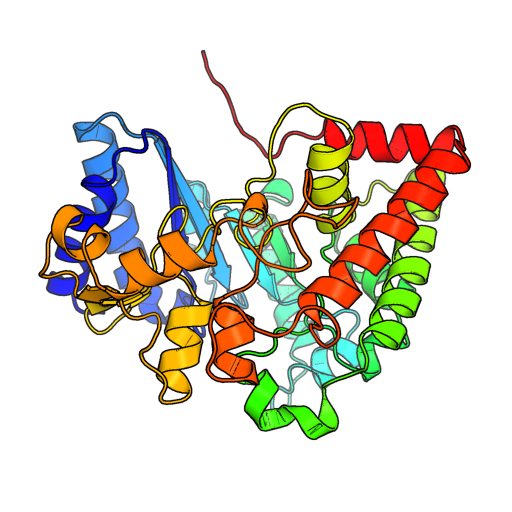 191 ? 9.468 -14.033 -17.880 1.00 98.44 191 LEU A C 1
ATOM 1523 O O . LEU A 1 191 ? 9.271 -15.212 -18.170 1.00 98.44 191 LEU A O 1
ATOM 1527 N N . ASN A 1 192 ? 8.519 -13.109 -18.056 1.00 97.88 192 ASN A N 1
ATOM 1528 C CA . ASN A 1 192 ? 7.195 -13.460 -18.581 1.00 97.88 192 ASN A CA 1
ATOM 1529 C C . ASN A 1 192 ? 7.288 -14.003 -20.011 1.00 97.88 192 ASN A C 1
ATOM 1531 O O . ASN A 1 192 ? 6.649 -15.006 -20.332 1.00 97.88 192 ASN A O 1
ATOM 1535 N N . ARG A 1 193 ? 8.144 -13.406 -20.849 1.00 96.56 193 ARG A N 1
ATOM 1536 C CA . ARG A 1 193 ? 8.420 -13.895 -22.206 1.00 96.56 193 ARG A CA 1
ATOM 1537 C C . ARG A 1 193 ? 9.029 -15.303 -22.209 1.00 96.56 193 ARG A C 1
ATOM 1539 O O . ARG A 1 193 ? 8.764 -16.065 -23.134 1.00 96.56 193 ARG A O 1
ATOM 1546 N N . SER A 1 194 ? 9.826 -15.660 -21.200 1.00 96.94 194 SER A N 1
ATOM 1547 C CA . SER A 1 194 ? 10.405 -17.005 -21.052 1.00 96.94 194 SER A CA 1
ATOM 1548 C C . SER A 1 194 ? 9.472 -18.017 -20.369 1.00 96.94 194 SER A C 1
ATOM 1550 O O . SER A 1 194 ? 9.831 -19.187 -20.242 1.00 96.94 194 SER A O 1
ATOM 1552 N N . GLY A 1 195 ? 8.261 -17.603 -19.976 1.00 95.88 195 GLY A N 1
ATOM 1553 C CA . GLY A 1 195 ? 7.238 -18.460 -19.366 1.00 95.88 195 GLY A CA 1
ATOM 1554 C C . GLY A 1 195 ? 7.178 -18.404 -17.836 1.00 95.88 195 GLY A C 1
ATOM 1555 O O . GLY A 1 195 ? 6.327 -19.063 -17.236 1.00 95.88 195 GLY A O 1
ATOM 1556 N N . ILE A 1 196 ? 8.026 -17.601 -17.190 1.00 96.75 196 ILE A N 1
ATOM 1557 C CA . ILE A 1 196 ? 7.999 -17.373 -15.743 1.00 96.75 196 ILE A CA 1
ATOM 1558 C C . ILE A 1 196 ? 7.026 -16.228 -15.451 1.00 96.75 196 ILE A C 1
ATOM 1560 O O . ILE A 1 196 ? 7.327 -15.054 -15.653 1.00 96.75 196 ILE A O 1
ATOM 1564 N N . GLN A 1 197 ? 5.831 -16.573 -14.972 1.00 93.75 197 GLN A N 1
ATOM 1565 C CA . GLN A 1 197 ? 4.788 -15.588 -14.695 1.00 93.75 197 GLN A CA 1
ATOM 1566 C C . GLN A 1 197 ? 5.054 -14.833 -13.390 1.00 93.75 197 GLN A C 1
ATOM 1568 O O . GLN A 1 197 ? 4.762 -15.346 -12.307 1.00 93.75 197 GLN A O 1
ATOM 1573 N N . LEU A 1 198 ? 5.509 -13.589 -13.507 1.00 96.12 198 LEU A N 1
ATOM 1574 C CA . LEU A 1 198 ? 5.691 -12.672 -12.387 1.00 96.12 198 LEU A CA 1
ATOM 1575 C C . LEU A 1 198 ? 5.083 -11.310 -12.724 1.00 96.12 198 LEU A C 1
ATOM 1577 O O . LEU A 1 198 ? 5.361 -10.739 -13.773 1.00 96.12 198 LEU A O 1
ATOM 1581 N N . GLU A 1 199 ? 4.242 -10.791 -11.845 1.00 96.38 199 GLU A N 1
ATOM 1582 C CA . GLU A 1 199 ? 3.610 -9.483 -12.005 1.00 96.38 199 GLU A CA 1
ATOM 1583 C C . GLU A 1 199 ? 4.367 -8.410 -11.220 1.00 96.38 199 GLU A C 1
ATOM 1585 O O . GLU A 1 199 ? 4.628 -8.591 -10.031 1.00 96.38 199 GLU A O 1
ATOM 1590 N N . GLU A 1 200 ? 4.687 -7.278 -11.851 1.00 97.44 200 GLU A N 1
ATOM 1591 C CA . GLU A 1 200 ? 5.045 -6.078 -11.090 1.00 97.44 200 GLU A CA 1
ATOM 1592 C C . GLU A 1 200 ? 3.738 -5.406 -10.646 1.00 97.44 200 GLU A C 1
ATOM 1594 O O . GLU A 1 200 ? 2.990 -4.857 -11.457 1.00 97.44 200 GLU A O 1
ATOM 1599 N N . ALA A 1 201 ? 3.420 -5.523 -9.357 1.00 94.75 201 ALA A N 1
ATOM 1600 C CA . ALA A 1 201 ? 2.101 -5.204 -8.815 1.00 94.75 201 ALA A CA 1
ATOM 1601 C C . ALA A 1 201 ? 1.731 -3.723 -8.996 1.00 94.75 201 ALA A C 1
ATOM 1603 O O . ALA A 1 201 ? 0.554 -3.383 -9.172 1.00 94.75 201 ALA A O 1
ATOM 1604 N N . TYR A 1 202 ? 2.726 -2.830 -8.984 1.00 94.12 202 TYR A N 1
ATOM 1605 C CA . TYR A 1 202 ? 2.474 -1.411 -9.191 1.00 94.12 202 TYR A CA 1
ATOM 1606 C C . TYR A 1 202 ? 2.236 -1.083 -10.660 1.00 94.12 202 TYR A C 1
ATOM 1608 O O . TYR A 1 202 ? 1.261 -0.401 -10.966 1.00 94.12 202 TYR A O 1
ATOM 1616 N N . ALA A 1 203 ? 3.031 -1.638 -11.577 1.00 96.25 203 ALA A N 1
ATOM 1617 C CA . ALA A 1 203 ? 2.809 -1.540 -13.014 1.00 96.25 203 ALA A CA 1
ATOM 1618 C C . ALA A 1 203 ? 1.400 -2.011 -13.365 1.00 96.25 203 ALA A C 1
ATOM 1620 O O . ALA A 1 203 ? 0.684 -1.304 -14.062 1.00 96.25 203 ALA A O 1
ATOM 1621 N N . ALA A 1 204 ? 0.973 -3.160 -12.835 1.00 94.94 204 ALA A N 1
ATOM 1622 C CA . ALA A 1 204 ? -0.376 -3.681 -13.032 1.00 94.94 204 ALA A CA 1
ATOM 1623 C C . ALA A 1 204 ? -1.461 -2.700 -12.556 1.00 94.94 204 ALA A C 1
ATOM 1625 O O . ALA A 1 204 ? -2.445 -2.468 -13.260 1.00 94.94 204 ALA A O 1
ATOM 1626 N N . THR A 1 205 ? -1.256 -2.075 -11.393 1.00 92.88 205 THR A N 1
ATOM 1627 C CA . THR A 1 205 ? -2.158 -1.049 -10.846 1.00 92.88 205 THR A CA 1
ATOM 1628 C C . THR A 1 205 ? -2.239 0.176 -11.758 1.00 92.88 205 THR A C 1
ATOM 1630 O O . THR A 1 205 ? -3.337 0.619 -12.095 1.00 92.88 205 THR A O 1
ATOM 1633 N N . LEU A 1 206 ? -1.093 0.704 -12.199 1.00 95.06 206 LEU A N 1
ATOM 1634 C CA . LEU A 1 206 ? -1.027 1.858 -13.099 1.00 95.06 206 LEU A CA 1
ATOM 1635 C C . LEU A 1 206 ? -1.633 1.535 -14.472 1.00 95.06 206 LEU A C 1
ATOM 1637 O O . LEU A 1 206 ? -2.443 2.300 -14.988 1.00 95.06 206 LEU A O 1
ATOM 1641 N N . LEU A 1 207 ? -1.297 0.377 -15.043 1.00 95.69 207 LEU A N 1
ATOM 1642 C CA . LEU A 1 207 ? -1.819 -0.096 -16.324 1.00 95.69 207 LEU A CA 1
ATOM 1643 C C . LEU A 1 207 ? -3.329 -0.302 -16.285 1.00 95.69 207 LEU A C 1
ATOM 1645 O O . LEU A 1 207 ? -3.991 -0.023 -17.278 1.00 95.69 207 LEU A O 1
ATOM 1649 N N . ARG A 1 208 ? -3.897 -0.747 -15.158 1.00 93.81 208 ARG A N 1
ATOM 1650 C CA . ARG A 1 208 ? -5.352 -0.855 -15.011 1.00 93.81 208 ARG A CA 1
ATOM 1651 C C . ARG A 1 208 ? -6.023 0.513 -15.125 1.00 93.81 208 ARG A C 1
ATOM 1653 O O . ARG A 1 208 ? -7.006 0.615 -15.851 1.00 93.81 208 ARG A O 1
ATOM 1660 N N . SER A 1 209 ? -5.468 1.553 -14.502 1.00 92.31 209 SER A N 1
ATOM 1661 C CA . SER A 1 209 ? -5.965 2.925 -14.684 1.00 92.31 209 SER A CA 1
ATOM 1662 C C . SER A 1 209 ? -5.790 3.432 -16.117 1.00 92.31 209 SER A C 1
ATOM 1664 O O . SER A 1 209 ? -6.647 4.150 -16.615 1.00 92.31 209 SER A O 1
ATOM 1666 N N . ILE A 1 210 ? -4.686 3.077 -16.784 1.00 94.94 210 ILE A N 1
ATOM 1667 C CA . ILE A 1 210 ? -4.378 3.541 -18.149 1.00 94.94 210 ILE A CA 1
ATOM 1668 C C . ILE A 1 210 ? -5.262 2.854 -19.201 1.00 94.94 210 ILE A C 1
ATOM 1670 O O . ILE A 1 210 ? -5.719 3.496 -20.144 1.00 94.94 210 ILE A O 1
ATOM 1674 N N . LEU A 1 211 ? -5.469 1.541 -19.075 1.00 94.75 211 LEU A N 1
ATOM 1675 C CA . LEU A 1 211 ? -6.038 0.684 -20.123 1.00 94.75 211 LEU A CA 1
ATOM 1676 C C . LEU A 1 211 ? -7.497 0.283 -19.871 1.00 94.75 211 LEU A C 1
ATOM 1678 O O . LEU A 1 211 ? -8.082 -0.428 -20.688 1.00 94.75 211 LEU A O 1
ATOM 1682 N N . THR A 1 212 ? -8.098 0.700 -18.755 1.00 91.56 212 THR A N 1
ATOM 1683 C CA . THR A 1 212 ? -9.495 0.386 -18.422 1.00 91.56 212 THR A CA 1
ATOM 1684 C C . THR A 1 212 ? -10.241 1.638 -17.961 1.00 91.56 212 THR A C 1
ATOM 1686 O O . THR A 1 212 ? -9.611 2.587 -17.505 1.00 91.56 212 THR A O 1
ATOM 1689 N N . PRO A 1 213 ? -11.585 1.665 -18.028 1.00 89.00 213 PRO A N 1
ATOM 1690 C CA . PRO A 1 213 ? -12.364 2.789 -17.508 1.00 89.00 213 PRO A CA 1
ATOM 1691 C C . PRO A 1 213 ? -12.463 2.795 -15.971 1.00 89.00 213 PRO A C 1
ATOM 1693 O O . PRO A 1 213 ? -13.178 3.626 -15.413 1.00 89.00 213 PRO A O 1
ATOM 1696 N N . PHE A 1 214 ? -11.822 1.847 -15.278 1.00 85.31 214 PHE A N 1
ATOM 1697 C CA . PHE A 1 214 ? -11.924 1.713 -13.829 1.00 85.31 214 PHE A CA 1
ATOM 1698 C C . PHE A 1 214 ? -10.806 2.495 -13.129 1.00 85.31 214 PHE A C 1
ATOM 1700 O O . PHE A 1 214 ? -9.633 2.300 -13.458 1.00 85.31 214 PHE A O 1
ATOM 1707 N N . PRO A 1 215 ? -11.137 3.338 -12.136 1.00 76.19 215 PRO A N 1
ATOM 1708 C CA . PRO A 1 215 ? -10.131 4.067 -11.377 1.00 76.19 215 PRO A CA 1
ATOM 1709 C C . PRO A 1 215 ? -9.306 3.119 -10.497 1.00 76.19 215 PRO A C 1
ATOM 1711 O O . PRO A 1 215 ? -9.762 2.042 -10.100 1.00 76.19 215 PRO A O 1
ATOM 1714 N N . THR A 1 216 ? -8.098 3.549 -10.134 1.00 80.44 216 THR A N 1
ATOM 1715 C CA . THR A 1 216 ? -7.274 2.832 -9.155 1.00 80.44 216 THR A CA 1
ATOM 1716 C C . THR A 1 216 ? -7.890 2.872 -7.758 1.00 80.44 216 THR A C 1
ATOM 1718 O O . THR A 1 216 ? -8.409 3.891 -7.302 1.00 80.44 216 THR A O 1
ATOM 1721 N N . THR A 1 217 ? -7.792 1.754 -7.042 1.00 76.94 217 THR A N 1
ATOM 1722 C CA . THR A 1 217 ? -8.108 1.677 -5.611 1.00 76.94 217 THR A CA 1
ATOM 1723 C C . THR A 1 217 ? -6.907 2.029 -4.732 1.00 76.94 217 THR A C 1
ATOM 1725 O O . THR A 1 217 ? -7.048 2.087 -3.512 1.00 76.94 217 THR A O 1
ATOM 1728 N N . TYR A 1 218 ? -5.730 2.262 -5.323 1.00 86.75 218 TYR A N 1
ATOM 1729 C CA . TYR A 1 218 ? -4.520 2.629 -4.597 1.00 86.75 218 TYR A CA 1
ATOM 1730 C C . TYR A 1 218 ? -4.665 4.036 -4.011 1.00 86.75 218 TYR A C 1
ATOM 1732 O O . TYR A 1 218 ? -4.812 5.007 -4.751 1.00 86.75 218 TYR A O 1
ATOM 1740 N N . SER A 1 219 ? -4.640 4.129 -2.678 1.00 84.81 219 SER A N 1
ATOM 1741 C CA . SER A 1 219 ? -5.000 5.330 -1.908 1.00 84.81 219 SER A CA 1
ATOM 1742 C C . SER A 1 219 ? -4.330 6.613 -2.416 1.00 84.81 219 SER A C 1
ATOM 1744 O O . SER A 1 219 ? -5.003 7.633 -2.574 1.00 84.81 219 SER A O 1
ATOM 1746 N N . ASP A 1 220 ? -3.038 6.548 -2.745 1.00 84.00 220 ASP A N 1
ATOM 1747 C CA . ASP A 1 220 ? -2.234 7.732 -3.088 1.00 84.00 220 ASP A CA 1
ATOM 1748 C C . ASP A 1 220 ? -2.438 8.223 -4.529 1.00 84.00 220 ASP A C 1
ATOM 1750 O O . ASP A 1 220 ? -1.900 9.261 -4.906 1.00 84.00 220 ASP A O 1
ATOM 1754 N N . LEU A 1 221 ? -3.164 7.471 -5.360 1.00 89.56 221 LEU A N 1
ATOM 1755 C CA . LEU A 1 221 ? -3.400 7.801 -6.771 1.00 89.56 221 LEU A CA 1
ATOM 1756 C C . LEU A 1 221 ? -4.866 8.122 -7.074 1.00 89.56 221 LEU A C 1
ATOM 1758 O O . LEU A 1 221 ? -5.268 8.168 -8.234 1.00 89.56 221 LEU A O 1
ATOM 1762 N N . ARG A 1 222 ? -5.673 8.332 -6.034 1.00 91.38 222 ARG A N 1
ATOM 1763 C CA . ARG A 1 222 ? -7.081 8.700 -6.169 1.00 91.38 222 ARG A CA 1
ATOM 1764 C C . ARG A 1 222 ? -7.259 10.216 -6.184 1.00 91.38 222 ARG A C 1
ATOM 1766 O O . ARG A 1 222 ? -6.506 10.944 -5.541 1.00 91.38 222 ARG A O 1
ATOM 1773 N N . SER A 1 223 ? -8.314 10.658 -6.862 1.00 91.94 223 SER A N 1
ATOM 1774 C CA . SER A 1 223 ? -8.864 12.008 -6.754 1.00 91.94 223 SER A CA 1
ATOM 1775 C C . SER A 1 223 ? -10.378 11.912 -6.489 1.00 91.94 223 SER A C 1
ATOM 1777 O O . SER A 1 223 ? -11.098 11.393 -7.345 1.00 91.94 223 SER A O 1
ATOM 1779 N N . PRO A 1 224 ? -10.894 12.323 -5.310 1.00 92.06 224 PRO A N 1
ATOM 1780 C CA . PRO A 1 224 ? -10.157 12.774 -4.128 1.00 92.06 224 PRO A CA 1
ATOM 1781 C C . PRO A 1 224 ? -9.168 11.731 -3.581 1.00 92.06 224 PRO A C 1
ATOM 1783 O O . PRO A 1 224 ? -9.385 10.528 -3.749 1.00 92.06 224 PRO A O 1
ATOM 1786 N N . VAL A 1 225 ? -8.114 12.192 -2.900 1.00 93.00 225 VAL A N 1
ATOM 1787 C CA . VAL A 1 225 ? -7.111 11.345 -2.226 1.00 93.00 225 VAL A CA 1
ATOM 1788 C C . VAL A 1 225 ? -7.765 10.276 -1.342 1.00 93.00 225 VAL A C 1
ATOM 1790 O O . VAL A 1 225 ? -8.799 10.510 -0.720 1.00 93.00 225 VAL A O 1
ATOM 1793 N N . GLY A 1 226 ? -7.162 9.090 -1.251 1.00 92.81 226 GLY A N 1
ATOM 1794 C CA . GLY A 1 226 ? -7.700 8.000 -0.435 1.00 92.81 226 GLY A CA 1
ATOM 1795 C C . GLY A 1 226 ? -7.641 8.242 1.078 1.00 92.81 226 GLY A C 1
ATOM 1796 O O . GLY A 1 226 ? -8.452 7.670 1.805 1.00 92.81 226 GLY A O 1
ATOM 1797 N N . ALA A 1 227 ? -6.748 9.107 1.569 1.00 94.44 227 ALA A N 1
ATOM 1798 C CA . ALA A 1 227 ? -6.672 9.443 2.990 1.00 94.44 227 ALA A CA 1
ATOM 1799 C C . ALA A 1 227 ? -8.001 10.047 3.480 1.00 94.44 227 ALA A C 1
ATOM 1801 O O . ALA A 1 227 ? -8.496 11.024 2.920 1.00 94.44 227 ALA A O 1
ATOM 1802 N N . GLY A 1 228 ? -8.600 9.446 4.507 1.00 94.88 228 GLY A N 1
ATOM 1803 C CA . GLY A 1 228 ? -9.877 9.850 5.090 1.00 94.88 228 GLY A CA 1
ATOM 1804 C C . GLY A 1 228 ? -11.113 9.421 4.292 1.00 94.88 228 GLY A C 1
ATOM 1805 O O . GLY A 1 228 ? -12.142 9.114 4.887 1.00 94.88 228 GLY A O 1
ATOM 1806 N N . PHE A 1 229 ? -11.028 9.359 2.960 1.00 92.88 229 PHE A N 1
ATOM 1807 C CA . PHE A 1 229 ? -12.155 8.993 2.087 1.00 92.88 229 PHE A CA 1
ATOM 1808 C C . PHE A 1 229 ? -12.236 7.498 1.764 1.00 92.88 229 PHE A C 1
ATOM 1810 O O . PHE A 1 229 ? -13.323 6.956 1.576 1.00 92.88 229 PHE A O 1
ATOM 1817 N N . GLY A 1 230 ? -11.087 6.841 1.636 1.00 91.38 230 GLY A N 1
ATOM 1818 C CA . GLY A 1 230 ? -10.961 5.413 1.343 1.00 91.38 230 GLY A CA 1
ATOM 1819 C C . GLY A 1 230 ? -10.357 4.605 2.487 1.00 91.38 230 GLY A C 1
ATOM 1820 O O . GLY A 1 230 ? -10.567 3.397 2.532 1.00 91.38 230 GLY A O 1
ATOM 1821 N N . THR A 1 231 ? -9.650 5.267 3.403 1.00 93.50 231 THR A N 1
ATOM 1822 C CA . THR A 1 231 ? -8.922 4.632 4.502 1.00 93.50 231 THR A CA 1
ATOM 1823 C C . THR A 1 231 ? -9.093 5.446 5.778 1.00 93.50 231 THR A C 1
ATOM 1825 O O . THR A 1 231 ? -9.070 6.675 5.741 1.00 93.50 231 THR A O 1
ATOM 1828 N N . LEU A 1 232 ? -9.225 4.755 6.909 1.00 96.12 232 LEU A N 1
ATOM 1829 C CA . LEU A 1 232 ? -9.109 5.314 8.253 1.00 96.12 232 LEU A CA 1
ATOM 1830 C C . LEU A 1 232 ? -8.202 4.406 9.073 1.00 96.12 232 LEU A C 1
ATOM 1832 O O . LEU A 1 232 ? -8.229 3.188 8.908 1.00 96.12 232 LEU A O 1
ATOM 1836 N N . VAL A 1 233 ? -7.423 4.995 9.973 1.00 97.00 233 VAL A N 1
ATOM 1837 C CA . VAL A 1 233 ? -6.552 4.247 10.883 1.00 97.00 233 VAL A CA 1
ATOM 1838 C C . VAL A 1 233 ? -7.028 4.436 12.309 1.00 97.00 233 VAL A C 1
ATOM 1840 O O . VAL A 1 233 ? -7.026 5.555 12.819 1.00 97.00 233 VAL A O 1
ATOM 1843 N N . TYR A 1 234 ? -7.394 3.331 12.956 1.00 97.25 234 TYR A N 1
ATOM 1844 C CA . TYR A 1 234 ? -7.762 3.271 14.369 1.00 97.25 234 TYR A CA 1
ATOM 1845 C C . TYR A 1 234 ? -6.547 2.834 15.189 1.00 97.25 234 TYR A C 1
ATOM 1847 O O . TYR A 1 234 ? -6.139 1.673 15.152 1.00 97.25 234 TYR A O 1
ATOM 1855 N N . ASN A 1 235 ? -5.938 3.771 15.910 1.00 96.25 235 ASN A N 1
ATOM 1856 C CA . ASN A 1 235 ? -4.705 3.519 16.642 1.00 96.25 235 ASN A CA 1
ATOM 1857 C C . ASN A 1 235 ? -4.962 2.849 18.003 1.00 96.25 235 ASN A C 1
ATOM 1859 O O . ASN A 1 235 ? -6.073 2.846 18.539 1.00 96.25 235 ASN A O 1
ATOM 1863 N N . TYR A 1 236 ? -3.916 2.264 18.588 1.00 94.12 236 TYR A N 1
ATOM 1864 C CA . TYR A 1 236 ? -4.024 1.480 19.821 1.00 94.12 236 TYR A CA 1
ATOM 1865 C C . TYR A 1 236 ? -4.484 2.290 21.046 1.00 94.12 236 TYR A C 1
ATOM 1867 O O . TYR A 1 236 ? -4.964 1.691 22.011 1.00 94.12 236 TYR A O 1
ATOM 1875 N N . ASP A 1 237 ? -4.307 3.609 21.028 1.00 95.44 237 ASP A N 1
ATOM 1876 C CA . ASP A 1 237 ? -4.720 4.571 22.055 1.00 95.44 237 ASP A CA 1
ATOM 1877 C C . ASP A 1 237 ? -6.152 5.096 21.832 1.00 95.44 237 ASP A C 1
ATOM 1879 O O . ASP A 1 237 ? -6.680 5.836 22.657 1.00 95.44 237 ASP A O 1
ATOM 1883 N N . GLY A 1 238 ? -6.793 4.695 20.732 1.00 97.25 238 GLY A N 1
ATOM 1884 C CA . GLY A 1 238 ? -8.112 5.158 20.319 1.00 97.25 238 GLY A CA 1
ATOM 1885 C C . GLY A 1 238 ? -8.096 6.415 19.457 1.00 97.25 238 GLY A C 1
ATOM 1886 O O . GLY A 1 238 ? -9.171 6.835 19.038 1.00 97.25 238 GLY A O 1
ATOM 1887 N N . SER A 1 239 ? -6.935 7.003 19.151 1.00 98.12 239 SER A N 1
ATOM 1888 C CA . SER A 1 239 ? -6.835 8.083 18.164 1.00 98.12 239 SER A CA 1
ATOM 1889 C C . SER A 1 239 ? -7.161 7.567 16.758 1.00 98.12 239 SER A C 1
ATOM 1891 O O . SER A 1 239 ? -6.841 6.429 16.410 1.00 98.12 239 SER A O 1
ATOM 1893 N N . VAL A 1 240 ? -7.799 8.407 15.942 1.00 98.44 240 VAL A N 1
ATOM 1894 C CA . VAL A 1 240 ? -8.174 8.085 14.559 1.00 98.44 240 VAL A CA 1
ATOM 1895 C C . VAL A 1 240 ? -7.459 9.023 13.597 1.00 98.44 240 VAL A C 1
ATOM 1897 O O . VAL A 1 240 ? -7.487 10.241 13.783 1.00 98.44 240 VAL A O 1
ATOM 1900 N N . TYR A 1 241 ? -6.848 8.463 12.555 1.00 97.94 241 TYR A N 1
ATOM 1901 C CA . TYR A 1 241 ? -6.089 9.195 11.539 1.00 97.94 241 TYR A CA 1
ATOM 1902 C C . TYR A 1 241 ? -6.638 8.934 10.137 1.00 97.94 241 TYR A C 1
ATOM 1904 O O . TYR A 1 241 ? -7.248 7.896 9.877 1.00 97.94 241 TYR A O 1
ATOM 1912 N N . ALA A 1 242 ? -6.391 9.871 9.222 1.00 96.94 242 ALA A N 1
ATOM 1913 C CA . ALA A 1 242 ? -6.840 9.769 7.834 1.00 96.94 242 ALA A CA 1
ATOM 1914 C C . ALA A 1 242 ? -6.105 8.679 7.026 1.00 96.94 242 ALA A C 1
ATOM 1916 O O . ALA A 1 242 ? -6.619 8.206 6.020 1.00 96.94 242 ALA A O 1
ATOM 1917 N N . SER A 1 243 ? -4.903 8.275 7.435 1.00 94.56 243 SER A N 1
ATOM 1918 C CA . SER A 1 243 ? -4.138 7.186 6.813 1.00 94.56 243 SER A CA 1
ATOM 1919 C C . SER A 1 243 ? -3.008 6.721 7.740 1.00 94.56 243 SER A C 1
ATOM 1921 O O . SER A 1 243 ? -2.796 7.314 8.806 1.00 94.56 243 SER A O 1
ATOM 1923 N N . ASP A 1 244 ? -2.265 5.679 7.347 1.00 92.25 244 ASP A N 1
ATOM 1924 C CA . ASP A 1 244 ? -1.079 5.237 8.096 1.00 92.25 244 ASP A CA 1
ATOM 1925 C C . ASP A 1 244 ? 0.023 6.307 8.058 1.00 92.25 244 ASP A C 1
ATOM 1927 O O . ASP A 1 244 ? 0.670 6.551 9.071 1.00 92.25 244 ASP A O 1
ATOM 1931 N N . GLU A 1 245 ? 0.162 7.054 6.959 1.00 91.50 245 GLU A N 1
ATOM 1932 C CA . GLU A 1 245 ? 1.031 8.236 6.878 1.00 91.50 245 GLU A CA 1
ATOM 1933 C C . GLU A 1 245 ? 0.619 9.300 7.899 1.00 91.50 245 GLU A C 1
ATOM 1935 O O . GLU A 1 245 ? 1.479 9.915 8.525 1.00 91.50 245 GLU A O 1
ATOM 1940 N N . GLY A 1 246 ? -0.685 9.491 8.124 1.00 94.00 246 GLY A N 1
ATOM 1941 C CA . GLY A 1 246 ? -1.180 10.395 9.160 1.00 94.00 246 GLY A CA 1
ATOM 1942 C C . GLY A 1 246 ? -0.796 9.958 10.572 1.00 94.00 246 GLY A C 1
ATOM 1943 O O . GLY A 1 246 ? -0.350 10.779 11.373 1.00 94.00 246 GLY A O 1
ATOM 1944 N N . ARG A 1 247 ? -0.879 8.654 10.856 1.00 93.62 247 ARG A N 1
ATOM 1945 C CA . ARG A 1 247 ? -0.371 8.078 12.108 1.00 93.62 247 ARG A CA 1
ATOM 1946 C C . ARG A 1 247 ? 1.156 8.217 12.208 1.00 93.62 247 ARG A C 1
ATOM 1948 O O . ARG A 1 247 ? 1.673 8.537 13.271 1.00 93.62 247 ARG A O 1
ATOM 1955 N N . MET A 1 248 ? 1.901 8.014 11.121 1.00 91.44 248 MET A N 1
ATOM 1956 C CA . MET A 1 248 ? 3.359 8.195 11.108 1.00 91.44 248 MET A CA 1
ATOM 1957 C C . MET A 1 248 ? 3.776 9.656 11.310 1.00 91.44 248 MET A C 1
ATOM 1959 O O . MET A 1 248 ? 4.770 9.906 11.987 1.00 91.44 248 MET A O 1
ATOM 1963 N N . LEU A 1 249 ? 3.026 10.614 10.761 1.00 91.38 249 LEU A N 1
ATOM 1964 C CA . LEU A 1 249 ? 3.229 12.041 11.010 1.00 91.38 249 LEU A CA 1
ATOM 1965 C C . LEU A 1 249 ? 3.049 12.376 12.494 1.00 91.38 249 LEU A C 1
ATOM 1967 O O . LEU A 1 249 ? 3.861 13.121 13.044 1.00 91.38 249 LEU A O 1
ATOM 1971 N N . HIS A 1 250 ? 2.064 11.771 13.164 1.00 92.88 250 HIS A N 1
ATOM 1972 C CA . HIS A 1 250 ? 1.886 11.928 14.609 1.00 92.88 250 HIS A CA 1
ATOM 1973 C C . HIS A 1 250 ? 3.114 11.450 15.398 1.00 92.88 250 HIS A C 1
ATOM 1975 O O . HIS A 1 250 ? 3.614 12.176 16.253 1.00 92.88 250 HIS A O 1
ATOM 1981 N N . GLU A 1 251 ? 3.689 10.295 15.044 1.00 89.44 251 GLU A N 1
ATOM 1982 C CA . GLU A 1 251 ? 4.945 9.793 15.641 1.00 89.44 251 GLU A CA 1
ATOM 1983 C C . GLU A 1 251 ? 6.155 10.716 15.385 1.00 89.44 251 GLU A C 1
ATOM 1985 O O . GLU A 1 251 ? 7.188 10.627 16.057 1.00 89.44 251 GLU A O 1
ATOM 1990 N N . MET A 1 252 ? 6.045 11.603 14.394 1.00 87.06 252 MET A N 1
ATOM 1991 C CA . MET A 1 252 ? 7.018 12.650 14.079 1.00 87.06 252 MET A CA 1
ATOM 1992 C C . MET A 1 252 ? 6.679 13.996 14.747 1.00 87.06 252 MET A C 1
ATOM 1994 O O . MET A 1 252 ? 7.369 14.983 14.501 1.00 87.06 252 MET A O 1
ATOM 1998 N N . GLY A 1 253 ? 5.651 14.044 15.600 1.00 90.50 253 GLY A N 1
ATOM 1999 C CA . GLY A 1 253 ? 5.201 15.242 16.311 1.00 90.50 253 GLY A CA 1
ATOM 2000 C C . GLY A 1 253 ? 4.263 16.145 15.505 1.00 90.50 253 GLY A C 1
ATOM 2001 O O . GLY A 1 253 ? 4.142 17.325 15.829 1.00 90.50 253 GLY A O 1
ATOM 2002 N N . ASN A 1 254 ? 3.626 15.629 14.448 1.00 91.88 254 ASN A N 1
ATOM 2003 C CA . ASN A 1 254 ? 2.714 16.386 13.594 1.00 91.88 254 ASN A CA 1
ATOM 2004 C C . ASN A 1 254 ? 1.321 15.733 13.517 1.00 91.88 254 ASN A C 1
ATOM 2006 O O . ASN A 1 254 ? 1.119 14.728 12.843 1.00 91.88 254 ASN A O 1
ATOM 2010 N N . ASP A 1 255 ? 0.337 16.373 14.147 1.00 95.19 255 ASP A N 1
ATOM 2011 C CA . ASP A 1 255 ? -1.054 15.911 14.226 1.00 95.19 255 ASP A CA 1
ATOM 2012 C C . ASP A 1 255 ? -1.958 16.343 13.060 1.00 95.19 255 ASP A C 1
ATOM 2014 O O . ASP A 1 255 ? -3.169 16.139 13.115 1.00 95.19 255 ASP A O 1
ATOM 2018 N N . SER A 1 256 ? -1.411 16.918 11.983 1.00 95.00 256 SER A N 1
ATOM 2019 C CA . SER A 1 256 ? -2.214 17.523 10.899 1.00 95.00 256 SER A CA 1
ATOM 2020 C C . SER A 1 256 ? -3.224 16.563 10.248 1.00 95.00 256 SER A C 1
ATOM 2022 O O . SER A 1 256 ? -4.230 17.008 9.694 1.00 95.00 256 SER A O 1
ATOM 2024 N N . LEU A 1 257 ? -2.971 15.250 10.310 1.00 96.69 257 LEU A N 1
ATOM 2025 C CA . LEU A 1 257 ? -3.838 14.203 9.755 1.00 96.69 257 LEU A CA 1
ATOM 2026 C C . LEU A 1 257 ? -4.625 13.400 10.808 1.00 96.69 257 LEU A C 1
ATOM 2028 O O . LEU A 1 257 ? -5.193 12.351 10.485 1.00 96.69 257 LEU A O 1
ATOM 2032 N N . ARG A 1 258 ? -4.681 13.876 12.056 1.00 97.94 258 ARG A N 1
ATOM 2033 C CA . ARG A 1 258 ? -5.516 13.295 13.112 1.00 97.94 258 ARG A CA 1
ATOM 2034 C C . ARG A 1 258 ? -6.961 13.773 12.965 1.00 97.94 258 ARG A C 1
ATOM 2036 O O . ARG A 1 258 ? -7.237 14.963 13.019 1.00 97.94 258 ARG A O 1
ATOM 2043 N N . LEU A 1 259 ? -7.891 12.833 12.834 1.00 98.31 259 LEU A N 1
ATOM 2044 C CA . LEU A 1 259 ? -9.324 13.106 12.684 1.00 98.31 259 LEU A CA 1
ATOM 2045 C C . LEU A 1 259 ? -10.029 13.301 14.030 1.00 98.31 259 LEU A C 1
ATOM 2047 O O . LEU A 1 259 ? -10.978 14.075 14.129 1.00 98.31 259 LEU A O 1
ATOM 2051 N N . GLY A 1 260 ? -9.580 12.576 15.057 1.00 98.06 260 GLY A N 1
ATOM 2052 C CA . GLY A 1 260 ? -10.234 12.530 16.362 1.00 98.06 260 GLY A CA 1
ATOM 2053 C C . GLY A 1 260 ? -9.886 11.257 17.127 1.00 98.06 260 GLY A C 1
ATOM 2054 O O . GLY A 1 260 ? -8.735 10.818 17.117 1.00 98.06 260 GLY A O 1
ATOM 2055 N N . SER A 1 261 ? -10.874 10.664 17.787 1.00 98.19 261 SER A N 1
ATOM 2056 C CA . SER A 1 261 ? -10.790 9.400 18.507 1.00 98.19 261 SER A CA 1
ATOM 2057 C C . SER A 1 261 ? -12.045 8.545 18.296 1.00 98.19 261 SER A C 1
ATOM 2059 O O . SER A 1 261 ? -13.091 9.036 17.876 1.00 98.19 261 SER A O 1
ATOM 2061 N N . VAL A 1 262 ? -11.960 7.252 18.611 1.00 98.31 262 VAL A N 1
ATOM 2062 C CA . VAL A 1 262 ? -13.052 6.274 18.426 1.00 98.31 262 VAL A CA 1
ATOM 2063 C C . VAL A 1 262 ? -14.324 6.588 19.223 1.00 98.31 262 VAL A C 1
ATOM 2065 O O . VAL A 1 262 ? -15.359 5.969 19.002 1.00 98.31 262 VAL A O 1
ATOM 2068 N N . GLN A 1 263 ? -14.260 7.533 20.157 1.00 98.19 263 GLN A N 1
ATOM 2069 C CA . GLN A 1 263 ? -15.371 8.014 20.976 1.00 98.19 263 GLN A CA 1
ATOM 2070 C C . GLN A 1 263 ? -16.319 8.915 20.180 1.00 98.19 263 GLN A C 1
ATOM 2072 O O . GLN A 1 263 ? -17.482 9.041 20.548 1.00 98.19 263 GLN A O 1
ATOM 2077 N N . GLN A 1 264 ? -15.827 9.534 19.108 1.00 98.44 264 GLN A N 1
ATOM 2078 C CA . GLN A 1 264 ? -16.615 10.359 18.199 1.00 98.44 264 GLN A CA 1
ATOM 2079 C C . GLN A 1 264 ? -17.182 9.479 17.093 1.00 98.44 264 GLN A C 1
ATOM 2081 O O . GLN A 1 264 ? -16.465 8.638 16.557 1.00 98.44 264 GLN A O 1
ATOM 2086 N N . SER A 1 265 ? -18.444 9.683 16.725 1.00 97.94 265 SER A N 1
ATOM 2087 C CA . SER A 1 265 ? -19.086 8.944 15.635 1.00 97.94 265 SER A CA 1
ATOM 2088 C C . SER A 1 265 ? -18.345 9.122 14.306 1.00 97.94 265 SER A C 1
ATOM 2090 O O . SER A 1 265 ? -17.660 10.123 14.075 1.00 97.94 265 SER A O 1
ATOM 2092 N N . TYR A 1 266 ? -18.540 8.190 13.374 1.00 96.81 266 TYR A N 1
ATOM 2093 C CA . TYR A 1 266 ? -18.016 8.281 12.013 1.00 96.81 266 TYR A CA 1
ATOM 2094 C C . TYR A 1 266 ? -18.375 9.621 11.362 1.00 96.81 266 TYR A C 1
ATOM 2096 O O . TYR A 1 266 ? -17.525 10.267 10.756 1.00 96.81 266 TYR A O 1
ATOM 2104 N N . ARG A 1 267 ? -19.610 10.105 11.552 1.00 97.12 267 ARG A N 1
ATOM 2105 C CA . ARG A 1 267 ? -20.048 11.410 11.033 1.00 97.12 267 ARG A CA 1
ATOM 2106 C C . ARG A 1 267 ? -19.215 12.566 11.587 1.00 97.12 267 ARG A C 1
ATOM 2108 O O . ARG A 1 267 ? -18.868 13.468 10.827 1.00 97.12 267 ARG A O 1
ATOM 2115 N N . GLU A 1 268 ? -18.917 12.562 12.883 1.00 98.12 268 GLU A N 1
ATOM 2116 C CA . GLU A 1 268 ? -18.094 13.599 13.517 1.00 98.12 268 GLU A CA 1
ATOM 2117 C C . GLU A 1 268 ? -16.652 13.548 13.008 1.00 98.12 268 GLU A C 1
ATOM 2119 O O . GLU A 1 268 ? -16.119 14.581 12.607 1.00 98.12 268 GLU A O 1
ATOM 2124 N N . LEU A 1 269 ? -16.060 12.351 12.920 1.00 98.06 269 LEU A N 1
ATOM 2125 C CA . LEU A 1 269 ? -14.723 12.147 12.349 1.00 98.06 269 LEU A CA 1
ATOM 2126 C C . LEU A 1 269 ? -14.650 12.658 10.902 1.00 98.06 269 LEU A C 1
ATOM 2128 O O . LEU A 1 269 ? -13.711 13.370 10.530 1.00 98.06 269 LEU A O 1
ATOM 2132 N N . MET A 1 270 ? -15.674 12.353 10.099 1.00 97.19 270 MET A N 1
ATOM 2133 C CA . MET A 1 270 ? -15.786 12.790 8.702 1.00 97.19 270 MET A CA 1
ATOM 2134 C C . MET A 1 270 ? -16.062 14.290 8.546 1.00 97.19 270 MET A C 1
ATOM 2136 O O . MET A 1 270 ? -15.848 14.850 7.474 1.00 97.19 270 MET A O 1
ATOM 2140 N N . SER A 1 271 ? -16.484 14.955 9.622 1.00 97.06 271 SER A N 1
ATOM 2141 C CA . SER A 1 271 ? -16.739 16.399 9.669 1.00 97.06 271 SER A CA 1
ATOM 2142 C C . SER A 1 271 ? -15.600 17.183 10.333 1.00 97.06 271 SER A C 1
ATOM 2144 O O . SER A 1 271 ? -15.778 18.362 10.650 1.00 97.06 271 SER A O 1
ATOM 2146 N N . SER A 1 272 ? -14.447 16.552 10.569 1.00 98.00 272 SER A N 1
ATOM 2147 C CA . SER A 1 272 ? -13.268 17.188 11.168 1.00 98.00 272 SER A CA 1
ATOM 2148 C C . SER A 1 272 ? -12.633 18.246 10.254 1.00 98.00 272 SER A C 1
ATOM 2150 O O . SER A 1 272 ? -12.816 18.245 9.033 1.00 98.00 272 SER A O 1
ATOM 2152 N N . ASP A 1 273 ? -11.843 19.152 10.840 1.00 97.62 273 ASP A N 1
ATOM 2153 C CA . ASP A 1 273 ? -11.054 20.126 10.070 1.00 97.62 273 ASP A CA 1
ATOM 2154 C C . ASP A 1 273 ? -10.043 19.447 9.145 1.00 97.62 273 ASP A C 1
ATOM 2156 O O . ASP A 1 273 ? -9.846 19.889 8.014 1.00 97.62 273 ASP A O 1
ATOM 2160 N N . THR A 1 274 ? -9.469 18.323 9.575 1.00 97.44 274 THR A N 1
ATOM 2161 C CA . THR A 1 274 ? -8.588 17.506 8.739 1.00 97.44 274 THR A CA 1
ATOM 2162 C C . THR A 1 274 ? -9.311 16.987 7.499 1.00 97.44 274 THR A C 1
ATOM 2164 O O . THR A 1 274 ? -8.755 17.078 6.408 1.00 97.44 274 THR A O 1
ATOM 2167 N N . MET A 1 275 ? -10.560 16.517 7.611 1.00 97.50 275 MET A N 1
ATOM 2168 C CA . MET A 1 275 ? -11.330 16.111 6.428 1.00 97.50 275 MET A CA 1
ATOM 2169 C C . MET A 1 275 ? -11.678 17.284 5.518 1.00 97.50 275 MET A C 1
ATOM 2171 O O . MET A 1 275 ? -11.625 17.132 4.301 1.00 97.50 275 MET A O 1
ATOM 2175 N N . ARG A 1 276 ? -11.978 18.468 6.070 1.00 96.94 276 ARG A N 1
ATOM 2176 C CA . ARG A 1 276 ? -12.162 19.685 5.257 1.00 96.94 276 ARG A CA 1
ATOM 2177 C C . ARG A 1 276 ? -10.892 20.044 4.486 1.00 96.94 276 ARG A C 1
ATOM 2179 O O . ARG A 1 276 ? -10.965 20.348 3.298 1.00 96.94 276 ARG A O 1
ATOM 2186 N N . MET A 1 277 ? -9.735 19.970 5.141 1.00 96.56 277 MET A N 1
ATOM 2187 C CA . MET A 1 277 ? -8.436 20.208 4.514 1.00 96.56 277 MET A CA 1
ATOM 2188 C C . MET A 1 277 ? -8.152 19.180 3.413 1.00 96.56 277 MET A C 1
ATOM 2190 O O . MET A 1 277 ? -7.807 19.564 2.295 1.00 96.56 277 MET A O 1
ATOM 2194 N N . LEU A 1 278 ? -8.359 17.888 3.681 1.00 96.62 278 LEU A N 1
ATOM 2195 C CA . LEU A 1 278 ? -8.172 16.823 2.693 1.00 96.62 278 LEU A CA 1
ATOM 2196 C C . LEU A 1 278 ? -9.160 16.937 1.528 1.00 96.62 278 LEU A C 1
ATOM 2198 O O . LEU A 1 278 ? -8.778 16.690 0.393 1.00 96.62 278 LEU A O 1
ATOM 2202 N N . ALA A 1 279 ? -10.401 17.366 1.762 1.00 95.25 279 ALA A N 1
ATOM 2203 C CA . ALA A 1 279 ? -11.357 17.629 0.688 1.00 95.25 279 ALA A CA 1
ATOM 2204 C C . ALA A 1 279 ? -10.881 18.768 -0.229 1.00 95.25 279 ALA A C 1
ATOM 2206 O O . ALA A 1 279 ? -10.985 18.662 -1.447 1.00 95.25 279 ALA A O 1
ATOM 2207 N N . ALA A 1 280 ? -10.326 19.839 0.347 1.00 94.38 280 ALA A N 1
ATOM 2208 C CA . ALA A 1 280 ? -9.837 20.994 -0.405 1.00 94.38 280 ALA A CA 1
ATOM 2209 C C . ALA A 1 280 ? -8.516 20.726 -1.146 1.00 94.38 280 ALA A C 1
ATOM 2211 O O . ALA A 1 280 ? -8.259 21.330 -2.183 1.00 94.38 280 ALA A O 1
ATOM 2212 N N . THR A 1 281 ? -7.673 19.838 -0.614 1.00 94.44 281 THR A N 1
ATOM 2213 C CA . THR A 1 281 ? -6.304 19.603 -1.115 1.00 94.44 281 THR A CA 1
ATOM 2214 C C . THR A 1 281 ? -6.105 18.231 -1.757 1.00 94.44 281 THR A C 1
ATOM 2216 O O . THR A 1 281 ? -5.051 17.953 -2.324 1.00 94.44 281 THR A O 1
ATOM 2219 N N . GLY A 1 282 ? -7.123 17.376 -1.689 1.00 94.25 282 GLY A N 1
ATOM 2220 C CA . GLY A 1 282 ? -7.118 16.008 -2.191 1.00 94.25 282 GLY A CA 1
ATOM 2221 C C . GLY A 1 282 ? -7.684 15.844 -3.600 1.00 94.25 282 GLY A C 1
ATOM 2222 O O . GLY A 1 282 ? -7.616 14.740 -4.125 1.00 94.25 282 GLY A O 1
ATOM 2223 N N . LEU A 1 283 ? -8.237 16.897 -4.211 1.00 94.50 283 LEU A N 1
ATOM 2224 C CA . LEU A 1 283 ? -8.809 16.886 -5.565 1.00 94.50 283 LEU A CA 1
ATOM 2225 C C . LEU A 1 283 ? -7.755 17.299 -6.601 1.00 94.50 283 LEU A C 1
ATOM 2227 O O . LEU A 1 283 ? -7.527 18.490 -6.791 1.00 94.50 283 LEU A O 1
ATOM 2231 N N . ALA A 1 284 ? -7.119 16.340 -7.278 1.00 93.56 284 ALA A N 1
ATOM 2232 C CA . ALA A 1 284 ? -6.030 16.594 -8.228 1.00 93.56 284 ALA A CA 1
ATOM 2233 C C . ALA A 1 284 ? -6.398 17.635 -9.300 1.00 93.56 284 ALA A C 1
ATOM 2235 O O . ALA A 1 284 ? -5.620 18.544 -9.577 1.00 93.56 284 ALA A O 1
ATOM 2236 N N . GLU A 1 285 ? -7.599 17.536 -9.862 1.00 94.38 285 GLU A N 1
ATOM 2237 C CA . GLU A 1 285 ? -8.100 18.375 -10.953 1.00 94.38 285 GLU A CA 1
ATOM 2238 C C . GLU A 1 285 ? -8.287 19.842 -10.541 1.00 94.38 285 GLU A C 1
ATOM 2240 O O . GLU A 1 285 ? -8.351 20.718 -11.400 1.00 94.38 285 GLU A O 1
ATOM 2245 N N . ALA A 1 286 ? -8.353 20.121 -9.237 1.00 94.00 286 ALA A N 1
ATOM 2246 C CA . ALA A 1 286 ? -8.487 21.467 -8.690 1.00 94.00 286 ALA A CA 1
ATOM 2247 C C . ALA A 1 286 ? -7.146 22.076 -8.241 1.00 94.00 286 ALA A C 1
ATOM 2249 O O . ALA A 1 286 ? -7.113 23.229 -7.807 1.00 94.00 286 ALA A O 1
ATOM 2250 N N . LEU A 1 287 ? -6.040 21.323 -8.306 1.00 93.56 287 LEU A N 1
ATOM 2251 C CA . LEU A 1 287 ? -4.750 21.765 -7.778 1.00 93.56 287 LEU A CA 1
ATOM 2252 C C . LEU A 1 287 ? -3.847 22.351 -8.870 1.00 93.56 287 LEU A C 1
ATOM 2254 O O . LEU A 1 287 ? -3.682 21.731 -9.926 1.00 93.56 287 LEU A O 1
ATOM 2258 N N . PRO A 1 288 ? -3.153 23.471 -8.584 1.00 91.19 288 PRO A N 1
ATOM 2259 C CA . PRO A 1 288 ? -2.161 24.037 -9.490 1.00 91.19 288 PRO A CA 1
ATOM 2260 C C . PRO A 1 288 ? -1.107 23.008 -9.910 1.00 91.19 288 PRO A C 1
ATOM 2262 O O . PRO A 1 288 ? -0.563 22.275 -9.080 1.00 91.19 288 PRO A O 1
ATOM 2265 N N . GLY A 1 289 ? -0.818 22.953 -11.209 1.00 91.62 289 GLY A N 1
ATOM 2266 C CA . GLY A 1 289 ? 0.134 22.021 -11.814 1.00 91.62 289 GLY A CA 1
ATOM 2267 C C . GLY A 1 289 ? -0.392 20.592 -11.998 1.00 91.62 289 GLY A C 1
ATOM 2268 O O . GLY A 1 289 ? 0.036 19.927 -12.935 1.00 91.62 289 GLY A O 1
ATOM 2269 N N . CYS A 1 290 ? -1.327 20.113 -11.168 1.00 94.00 290 CYS A N 1
ATOM 2270 C CA . CYS A 1 290 ? -2.017 18.842 -11.418 1.00 94.00 290 CYS A CA 1
ATOM 2271 C C . CYS A 1 290 ? -3.065 18.990 -12.524 1.00 94.00 290 CYS A C 1
ATOM 2273 O O . CYS A 1 290 ? -3.110 18.140 -13.406 1.00 94.00 290 CYS A O 1
ATOM 2275 N N . SER A 1 291 ? -3.846 20.075 -12.512 1.00 94.44 291 SER A N 1
ATOM 2276 C CA . SER A 1 291 ? -4.884 20.357 -13.517 1.00 94.44 291 SER A CA 1
ATOM 2277 C C . SER A 1 291 ? -4.359 20.393 -14.958 1.00 94.44 291 SER A C 1
ATOM 2279 O O . SER A 1 291 ? -5.093 20.067 -15.884 1.00 94.44 291 SER A O 1
ATOM 2281 N N . ASP A 1 292 ? -3.085 20.752 -15.137 1.00 94.06 292 ASP A N 1
ATOM 2282 C CA . ASP A 1 292 ? -2.423 20.859 -16.444 1.00 94.06 292 ASP A CA 1
ATOM 2283 C C . ASP A 1 292 ? -1.559 19.627 -16.782 1.00 94.06 292 ASP A C 1
ATOM 2285 O O . ASP A 1 292 ? -0.940 19.557 -17.846 1.00 94.06 292 ASP A O 1
ATOM 2289 N N . CYS A 1 293 ? -1.467 18.649 -15.875 1.00 95.25 293 CYS A N 1
ATOM 2290 C CA . CYS A 1 293 ? -0.629 17.469 -16.055 1.00 95.25 293 CYS A CA 1
ATOM 2291 C C . CYS A 1 293 ? -1.319 16.436 -16.953 1.00 95.25 293 CYS A C 1
ATOM 2293 O O . CYS A 1 293 ? -2.413 15.968 -16.647 1.00 95.25 293 CYS A O 1
ATOM 2295 N N . ALA A 1 294 ? -0.631 15.972 -18.001 1.00 95.88 294 ALA A N 1
ATOM 2296 C CA . ALA A 1 294 ? -1.149 14.948 -18.915 1.00 95.88 294 ALA A CA 1
ATOM 2297 C C . ALA A 1 294 ? -1.515 13.615 -18.226 1.00 95.88 294 ALA A C 1
ATOM 2299 O O . ALA A 1 294 ? -2.314 12.846 -18.754 1.00 95.88 294 ALA A O 1
ATOM 2300 N N . PHE A 1 295 ? -0.947 13.341 -17.047 1.00 95.19 295 PHE A N 1
ATOM 2301 C CA . PHE A 1 295 ? -1.190 12.114 -16.285 1.00 95.19 295 PHE A CA 1
ATOM 2302 C C . PHE A 1 295 ? -2.249 12.257 -15.186 1.00 95.19 295 PHE A C 1
ATOM 2304 O O . PHE A 1 295 ? -2.498 11.284 -14.476 1.00 95.19 295 PHE A O 1
ATOM 2311 N N . VAL A 1 296 ? -2.888 13.428 -15.033 1.00 94.12 296 VAL A N 1
ATOM 2312 C CA . VAL A 1 296 ? -3.932 13.627 -14.012 1.00 94.12 296 VAL A CA 1
ATOM 2313 C C . VAL A 1 296 ? -5.078 12.605 -14.075 1.00 94.12 296 VAL A C 1
ATOM 2315 O O . VAL A 1 296 ? -5.507 12.191 -13.003 1.00 94.12 296 VAL A O 1
ATOM 2318 N N . PRO A 1 297 ? -5.504 12.066 -15.244 1.00 92.31 297 PRO A N 1
ATOM 2319 C CA . PRO A 1 297 ? -6.551 11.039 -15.273 1.00 92.31 297 PRO A CA 1
ATOM 2320 C C . PRO A 1 297 ? -6.178 9.726 -14.564 1.00 92.31 297 PRO A C 1
ATOM 2322 O O . PRO A 1 297 ? -7.054 8.913 -14.283 1.00 92.31 297 PRO A O 1
ATOM 2325 N N . PHE A 1 298 ? -4.887 9.495 -14.299 1.00 92.81 298 PHE A N 1
ATOM 2326 C CA . PHE A 1 298 ? -4.362 8.250 -13.726 1.00 92.81 298 PHE A CA 1
ATOM 2327 C C . PHE A 1 298 ? -3.680 8.450 -12.363 1.00 92.81 298 PHE A C 1
ATOM 2329 O O . PHE A 1 298 ? -3.175 7.483 -11.788 1.00 92.81 298 PHE A O 1
ATOM 2336 N N . CYS A 1 299 ? -3.612 9.690 -11.869 1.00 93.38 299 CYS A N 1
ATOM 2337 C CA . CYS A 1 299 ? -2.818 10.083 -10.707 1.00 93.38 299 CYS A CA 1
ATOM 2338 C C . CYS A 1 299 ? -3.672 10.797 -9.648 1.00 93.38 299 CYS A C 1
ATOM 2340 O O . CYS A 1 299 ? -4.755 11.296 -9.933 1.00 93.38 299 CYS A O 1
ATOM 2342 N N . GLY A 1 300 ? -3.146 10.892 -8.426 1.00 92.75 300 GLY A N 1
ATOM 2343 C CA . GLY A 1 300 ? -3.736 11.647 -7.318 1.00 92.75 300 GLY A CA 1
ATOM 2344 C C . GLY A 1 300 ? -2.733 12.621 -6.694 1.00 92.75 300 GLY A C 1
ATOM 2345 O O . GLY A 1 300 ? -1.551 12.593 -7.049 1.00 92.75 300 GLY A O 1
ATOM 2346 N N . PRO A 1 301 ? -3.175 13.513 -5.793 1.00 92.94 301 PRO A N 1
ATOM 2347 C CA . PRO A 1 301 ? -2.277 14.340 -5.002 1.00 92.94 301 PRO A CA 1
ATOM 2348 C C . PRO A 1 301 ? -1.806 13.607 -3.736 1.00 92.94 301 PRO A C 1
ATOM 2350 O O . PRO A 1 301 ? -2.452 12.687 -3.244 1.00 92.94 301 PRO A O 1
ATOM 2353 N N . ASP A 1 302 ? -0.697 14.076 -3.162 1.00 92.50 302 ASP A N 1
ATOM 2354 C CA . ASP A 1 302 ? -0.100 13.541 -1.928 1.00 92.50 302 ASP A CA 1
ATOM 2355 C C . ASP A 1 302 ? -0.037 14.624 -0.833 1.00 92.50 302 ASP A C 1
ATOM 2357 O O . ASP A 1 302 ? 1.033 15.196 -0.576 1.00 92.50 302 ASP A O 1
ATOM 2361 N N . PRO A 1 303 ? -1.176 14.971 -0.201 1.00 93.38 303 PRO A N 1
ATOM 2362 C CA . PRO A 1 303 ? -1.208 15.972 0.860 1.00 93.38 303 PRO A CA 1
ATOM 2363 C C . PRO A 1 303 ? -0.418 15.530 2.094 1.00 93.38 303 PRO A C 1
ATOM 2365 O O . PRO A 1 303 ? 0.261 16.356 2.698 1.00 93.38 303 PRO A O 1
ATOM 2368 N N . ALA A 1 304 ? -0.420 14.237 2.439 1.00 91.50 304 ALA A N 1
ATOM 2369 C CA . ALA A 1 304 ? 0.355 13.717 3.566 1.00 91.50 304 ALA A CA 1
ATOM 2370 C C . ALA A 1 304 ? 1.860 13.960 3.381 1.00 91.50 304 ALA A C 1
ATOM 2372 O O . ALA A 1 304 ? 2.527 14.499 4.268 1.00 91.50 304 ALA A O 1
ATOM 2373 N N . GLY A 1 305 ? 2.401 13.618 2.209 1.00 89.44 305 GLY A N 1
ATOM 2374 C CA . GLY A 1 305 ? 3.814 13.832 1.914 1.00 89.44 305 GLY A CA 1
ATOM 2375 C C . GLY A 1 305 ? 4.149 15.309 1.760 1.00 89.44 305 GLY A C 1
ATOM 2376 O O . GLY A 1 305 ? 5.234 15.734 2.154 1.00 89.44 305 GLY A O 1
ATOM 2377 N N . SER A 1 306 ? 3.222 16.113 1.234 1.00 91.19 306 SER A N 1
ATOM 2378 C CA . SER A 1 306 ? 3.399 17.566 1.120 1.00 91.19 306 SER A CA 1
ATOM 2379 C C . SER A 1 306 ? 3.465 18.231 2.502 1.00 91.19 306 SER A C 1
ATOM 2381 O O . SER A 1 306 ? 4.426 18.951 2.778 1.00 91.19 306 SER A O 1
ATOM 2383 N N . ILE A 1 307 ? 2.570 17.870 3.431 1.00 91.88 307 ILE A N 1
ATOM 2384 C CA . ILE A 1 307 ? 2.642 18.295 4.840 1.00 91.88 307 ILE A CA 1
ATOM 2385 C C . ILE A 1 307 ? 3.976 17.875 5.463 1.00 91.88 307 ILE A C 1
ATOM 2387 O O . ILE A 1 307 ? 4.638 18.691 6.099 1.00 91.88 307 ILE A O 1
ATOM 2391 N N . SER A 1 308 ? 4.401 16.623 5.270 1.00 87.56 308 SER A N 1
ATOM 2392 C CA . SER A 1 308 ? 5.654 16.136 5.859 1.00 87.56 308 SER A CA 1
ATOM 2393 C C . SER A 1 308 ? 6.889 16.892 5.371 1.00 87.56 308 SER A C 1
ATOM 2395 O O . SER A 1 308 ? 7.853 17.016 6.124 1.00 87.56 308 SER A O 1
ATOM 2397 N N . ARG A 1 309 ? 6.903 17.340 4.110 1.00 83.19 309 ARG A N 1
ATOM 2398 C CA . ARG A 1 309 ? 8.073 17.978 3.486 1.00 83.19 309 ARG A CA 1
ATOM 2399 C C . ARG A 1 309 ? 8.095 19.490 3.674 1.00 83.19 309 ARG A C 1
ATOM 2401 O O . ARG A 1 309 ? 9.157 20.046 3.934 1.00 83.19 309 ARG A O 1
ATOM 2408 N N . SER A 1 310 ? 6.953 20.151 3.505 1.00 86.06 310 SER A N 1
ATOM 2409 C CA . SER A 1 310 ? 6.863 21.616 3.474 1.00 86.06 310 SER A CA 1
ATOM 2410 C C . SER A 1 310 ? 5.886 22.208 4.486 1.00 86.06 310 SER A C 1
ATOM 2412 O O . SER A 1 310 ? 5.783 23.427 4.561 1.00 86.06 310 SER A O 1
ATOM 2414 N N . GLY A 1 311 ? 5.157 21.386 5.248 1.00 89.25 311 GLY A N 1
ATOM 2415 C CA . GLY A 1 311 ? 4.090 21.850 6.143 1.00 89.25 311 GLY A CA 1
ATOM 2416 C C . GLY A 1 311 ? 2.842 22.360 5.415 1.00 89.25 311 GLY A C 1
ATOM 2417 O O . GLY A 1 311 ? 1.903 22.812 6.061 1.00 89.25 311 GLY A O 1
ATOM 2418 N N . ASP A 1 312 ? 2.821 22.268 4.084 1.00 91.94 312 ASP A N 1
ATOM 2419 C CA . ASP A 1 312 ? 1.727 22.710 3.222 1.00 91.94 312 ASP A CA 1
ATOM 2420 C C . ASP A 1 312 ? 1.078 21.484 2.555 1.00 91.94 312 ASP A C 1
ATOM 2422 O O . ASP A 1 312 ? 1.779 20.752 1.849 1.00 91.94 312 ASP A O 1
ATOM 2426 N N . PRO A 1 313 ? -0.230 21.237 2.756 1.00 92.56 313 PRO A N 1
ATOM 2427 C CA . PRO A 1 313 ? -0.942 20.122 2.132 1.00 92.56 313 PRO A CA 1
ATOM 2428 C C . PRO A 1 313 ? -1.078 20.229 0.616 1.00 92.56 313 PRO A C 1
ATOM 2430 O O . PRO A 1 313 ? -1.237 19.200 -0.040 1.00 92.56 313 PRO A O 1
ATOM 2433 N N . VAL A 1 314 ? -0.999 21.430 0.034 1.00 92.81 314 VAL A N 1
ATOM 2434 C CA . VAL A 1 314 ? -0.961 21.559 -1.425 1.00 92.81 314 VAL A CA 1
ATOM 2435 C C . VAL A 1 314 ? 0.436 21.213 -1.907 1.00 92.81 314 VAL A C 1
ATOM 2437 O O . VAL A 1 314 ? 0.572 20.268 -2.677 1.00 92.81 314 VAL A O 1
ATOM 2440 N N . GLY A 1 315 ? 1.470 21.911 -1.432 1.00 89.19 315 GLY A N 1
ATOM 2441 C CA . GLY A 1 315 ? 2.864 21.677 -1.801 1.00 89.19 315 GLY A CA 1
ATOM 2442 C C . GLY A 1 315 ? 3.210 22.132 -3.226 1.00 89.19 315 GLY A C 1
ATOM 2443 O O . GLY A 1 315 ? 2.349 22.370 -4.072 1.00 89.19 315 GLY A O 1
ATOM 2444 N N . HIS A 1 316 ? 4.507 22.222 -3.531 1.00 89.69 316 HIS A N 1
ATOM 2445 C CA . HIS A 1 316 ? 4.987 22.711 -4.829 1.00 89.69 316 HIS A CA 1
ATOM 2446 C C . HIS A 1 316 ? 5.290 21.565 -5.810 1.00 89.69 316 HIS A C 1
ATOM 2448 O O . HIS A 1 316 ? 6.267 20.832 -5.640 1.00 89.69 316 HIS A O 1
ATOM 2454 N N . ARG A 1 317 ? 4.493 21.427 -6.881 1.00 88.12 317 ARG A N 1
ATOM 2455 C CA . ARG A 1 317 ? 4.568 20.291 -7.829 1.00 88.12 317 ARG A CA 1
ATOM 2456 C C . ARG A 1 317 ? 5.938 20.105 -8.485 1.00 88.12 317 ARG A C 1
ATOM 2458 O O . ARG A 1 317 ? 6.392 18.971 -8.582 1.00 88.12 317 ARG A O 1
ATOM 2465 N N . ALA A 1 318 ? 6.626 21.189 -8.855 1.00 83.88 318 ALA A N 1
ATOM 2466 C CA . ALA A 1 318 ? 7.938 21.103 -9.516 1.00 83.88 318 ALA A CA 1
ATOM 2467 C C . ALA A 1 318 ? 9.012 20.375 -8.679 1.00 83.88 318 ALA A C 1
ATOM 2469 O O . ALA A 1 318 ? 9.904 19.744 -9.237 1.00 83.88 318 ALA A O 1
ATOM 2470 N N . ASN A 1 319 ? 8.890 20.417 -7.347 1.00 82.19 319 ASN A N 1
ATOM 2471 C CA . ASN A 1 319 ? 9.848 19.818 -6.413 1.00 82.19 319 ASN A CA 1
ATOM 2472 C C . ASN A 1 319 ? 9.255 18.590 -5.699 1.00 82.19 319 ASN A C 1
ATOM 2474 O O . ASN A 1 319 ? 9.785 18.136 -4.688 1.00 82.19 319 ASN A O 1
ATOM 2478 N N . SER A 1 320 ? 8.114 18.084 -6.174 1.00 88.06 320 SER A N 1
ATOM 2479 C CA . SER A 1 320 ? 7.427 16.957 -5.556 1.00 88.06 320 SER A CA 1
ATOM 2480 C C . SER A 1 320 ? 8.032 15.641 -6.034 1.00 88.06 320 SER A C 1
ATOM 2482 O O . SER A 1 320 ? 7.859 15.262 -7.192 1.00 88.06 320 SER A O 1
ATOM 2484 N N . GLU A 1 321 ? 8.672 14.904 -5.123 1.00 88.38 321 GLU A N 1
ATOM 2485 C CA . GLU A 1 321 ? 9.135 13.531 -5.375 1.00 88.38 321 GLU A CA 1
ATOM 2486 C C . GLU A 1 321 ? 7.984 12.620 -5.824 1.00 88.38 321 GLU A C 1
ATOM 2488 O O . GLU A 1 321 ? 8.167 11.768 -6.688 1.00 88.38 321 GLU A O 1
ATOM 2493 N N . HIS A 1 322 ? 6.772 12.832 -5.295 1.00 91.44 322 HIS A N 1
ATOM 2494 C CA . HIS A 1 322 ? 5.578 12.117 -5.743 1.00 91.44 322 HIS A CA 1
ATOM 2495 C C . HIS A 1 322 ? 5.303 12.381 -7.234 1.00 91.44 322 HIS A C 1
ATOM 2497 O O . HIS A 1 322 ? 5.067 11.437 -7.986 1.00 91.44 322 HIS A O 1
ATOM 2503 N N . CYS A 1 323 ? 5.365 13.644 -7.676 1.00 93.38 323 CYS A N 1
ATOM 2504 C CA . CYS A 1 323 ? 5.141 13.997 -9.080 1.00 93.38 323 CYS A CA 1
ATOM 2505 C C . CYS A 1 323 ? 6.257 13.452 -9.975 1.00 93.38 323 CYS A C 1
ATOM 2507 O O . CYS A 1 323 ? 5.961 12.781 -10.958 1.00 93.38 323 CYS A O 1
ATOM 2509 N N . GLN A 1 324 ? 7.524 13.683 -9.615 1.00 93.81 324 GLN A N 1
ATOM 2510 C CA . GLN A 1 324 ? 8.683 13.187 -10.368 1.00 93.81 324 GLN A CA 1
ATOM 2511 C C . GLN A 1 324 ? 8.624 11.666 -10.543 1.00 93.81 324 GLN A C 1
ATOM 2513 O O . GLN A 1 324 ? 8.793 11.157 -11.651 1.00 93.81 324 GLN A O 1
ATOM 2518 N N . ARG A 1 325 ? 8.303 10.943 -9.463 1.00 93.88 325 ARG A N 1
ATOM 2519 C CA . ARG A 1 325 ? 8.184 9.488 -9.476 1.00 93.88 325 ARG A CA 1
ATOM 2520 C C . ARG A 1 325 ? 7.072 9.023 -10.403 1.00 93.88 325 ARG A C 1
ATOM 2522 O O . ARG A 1 325 ? 7.327 8.194 -11.268 1.00 93.88 325 ARG A O 1
ATOM 2529 N N . HIS A 1 326 ? 5.844 9.506 -10.220 1.00 94.94 326 HIS A N 1
ATOM 2530 C CA . HIS A 1 326 ? 4.718 9.002 -11.005 1.00 94.94 326 HIS A CA 1
ATOM 2531 C C . HIS A 1 326 ? 4.822 9.401 -12.474 1.00 94.94 326 HIS A C 1
ATOM 2533 O O . HIS A 1 326 ? 4.596 8.551 -13.325 1.00 94.94 326 HIS A O 1
ATOM 2539 N N . ILE A 1 327 ? 5.270 10.622 -12.785 1.00 96.00 327 ILE A N 1
ATOM 2540 C CA . ILE A 1 327 ? 5.567 11.031 -14.166 1.00 96.00 327 ILE A CA 1
ATOM 2541 C C . ILE A 1 327 ? 6.600 10.087 -14.796 1.00 96.00 327 ILE A C 1
ATOM 2543 O O . ILE A 1 327 ? 6.397 9.617 -15.912 1.00 96.00 327 ILE A O 1
ATOM 2547 N N . GLY A 1 328 ? 7.682 9.762 -14.080 1.00 97.31 328 GLY A N 1
ATOM 2548 C CA . GLY A 1 328 ? 8.694 8.818 -14.554 1.00 97.31 328 GLY A CA 1
ATOM 2549 C C . GLY A 1 328 ? 8.142 7.412 -14.802 1.00 97.31 328 GLY A C 1
ATOM 2550 O O . GLY A 1 328 ? 8.368 6.843 -15.866 1.00 97.31 328 GLY A O 1
ATOM 2551 N N . LEU A 1 329 ? 7.367 6.874 -13.857 1.00 97.44 329 LEU A N 1
ATOM 2552 C CA . LEU A 1 329 ? 6.737 5.557 -13.989 1.00 97.44 329 LEU A CA 1
ATOM 2553 C C . LEU A 1 329 ? 5.735 5.514 -15.150 1.00 97.44 329 LEU A C 1
ATOM 2555 O O . LEU A 1 329 ? 5.755 4.570 -15.937 1.00 97.44 329 LEU A O 1
ATOM 2559 N N . PHE A 1 330 ? 4.899 6.545 -15.304 1.00 97.69 330 PHE A N 1
ATOM 2560 C CA . PHE A 1 330 ? 3.984 6.649 -16.437 1.00 97.69 330 PHE A CA 1
ATOM 2561 C C . PHE A 1 330 ? 4.745 6.716 -17.758 1.00 97.69 330 PHE A C 1
ATOM 2563 O O . PHE A 1 330 ? 4.404 5.975 -18.673 1.00 97.69 330 PHE A O 1
ATOM 2570 N N . ASN A 1 331 ? 5.803 7.525 -17.855 1.00 98.38 331 ASN A N 1
ATOM 2571 C CA . ASN A 1 331 ? 6.627 7.595 -19.062 1.00 98.38 331 ASN A CA 1
ATOM 2572 C C . ASN A 1 331 ? 7.227 6.233 -19.438 1.00 98.38 331 ASN A C 1
ATOM 2574 O O . ASN A 1 331 ? 7.176 5.865 -20.608 1.00 98.38 331 ASN A O 1
ATOM 2578 N N . ILE A 1 332 ? 7.734 5.462 -18.469 1.00 98.50 332 ILE A N 1
ATOM 2579 C CA . ILE A 1 332 ? 8.253 4.103 -18.707 1.00 98.50 332 ILE A CA 1
ATOM 2580 C C . ILE A 1 332 ? 7.158 3.193 -19.287 1.00 98.50 332 ILE A C 1
ATOM 2582 O O . ILE A 1 332 ? 7.372 2.511 -20.291 1.00 98.50 332 ILE A O 1
ATOM 2586 N N . LEU A 1 333 ? 5.962 3.197 -18.690 1.00 98.31 333 LEU A N 1
ATOM 2587 C CA . LEU A 1 3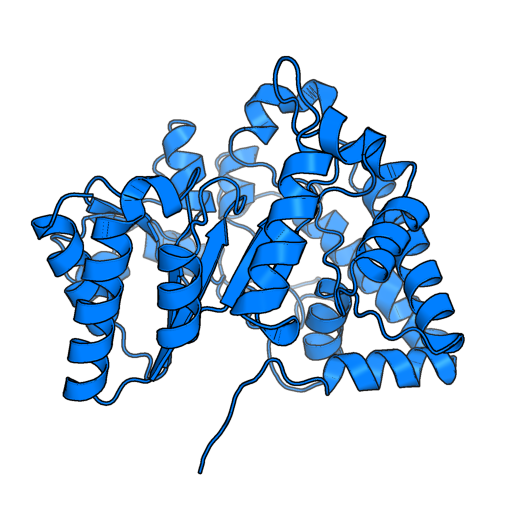33 ? 4.851 2.362 -19.156 1.00 98.31 333 LEU A CA 1
ATOM 2588 C C . LEU A 1 333 ? 4.336 2.801 -20.532 1.00 98.31 333 LEU A C 1
ATOM 2590 O O . LEU A 1 333 ? 4.146 1.961 -21.410 1.00 98.31 333 LEU A O 1
ATOM 2594 N N . PHE A 1 334 ? 4.150 4.105 -20.753 1.00 98.44 334 PHE A N 1
ATOM 2595 C CA . PHE A 1 334 ? 3.715 4.643 -22.042 1.00 98.44 334 PHE A CA 1
ATOM 2596 C C . PHE A 1 334 ? 4.755 4.435 -23.143 1.00 98.44 334 PHE A C 1
ATOM 2598 O O . PHE A 1 334 ? 4.358 4.196 -24.280 1.00 98.44 334 PHE A O 1
ATOM 2605 N N . ALA A 1 335 ? 6.054 4.447 -22.831 1.00 98.38 335 ALA A N 1
ATOM 2606 C CA . ALA A 1 335 ? 7.094 4.084 -23.791 1.00 98.38 335 ALA A CA 1
ATOM 2607 C C . ALA A 1 335 ? 6.915 2.636 -24.274 1.00 98.38 335 ALA A C 1
ATOM 2609 O O . ALA A 1 335 ? 6.868 2.393 -25.478 1.00 98.38 335 ALA A O 1
ATOM 2610 N N . HIS A 1 336 ? 6.695 1.686 -23.360 1.00 98.31 336 HIS A N 1
ATOM 2611 C CA . HIS A 1 336 ? 6.401 0.299 -23.731 1.00 98.31 336 HIS A CA 1
ATOM 2612 C C . HIS A 1 336 ? 5.082 0.137 -24.503 1.00 98.31 336 HIS A C 1
ATOM 2614 O O . HIS A 1 336 ? 5.015 -0.661 -25.439 1.00 98.31 336 HIS A O 1
ATOM 2620 N N . LEU A 1 337 ? 4.040 0.897 -24.148 1.00 98.06 337 LEU A N 1
ATOM 2621 C CA . LEU A 1 337 ? 2.778 0.904 -24.895 1.00 98.06 337 LEU A CA 1
ATOM 2622 C C . LEU A 1 337 ? 2.956 1.467 -26.313 1.00 98.06 337 LEU A C 1
ATOM 2624 O O . LEU A 1 337 ? 2.388 0.921 -27.254 1.00 98.06 337 LEU A O 1
ATOM 2628 N N . ALA A 1 338 ? 3.762 2.518 -26.474 1.00 98.12 338 ALA A N 1
ATOM 2629 C CA . ALA A 1 338 ? 4.053 3.140 -27.764 1.00 98.12 338 ALA A CA 1
ATOM 2630 C C . ALA A 1 338 ? 4.938 2.259 -28.661 1.00 98.12 338 ALA A C 1
ATOM 2632 O O . ALA A 1 338 ? 4.720 2.213 -29.869 1.00 98.12 338 ALA A O 1
ATOM 2633 N N . GLU A 1 339 ? 5.899 1.527 -28.084 1.00 97.69 339 GLU A N 1
ATOM 2634 C CA . GLU A 1 339 ? 6.678 0.501 -28.796 1.00 97.69 339 GLU A CA 1
ATOM 2635 C C . GLU A 1 339 ? 5.796 -0.639 -29.327 1.00 97.69 339 GLU A C 1
ATOM 2637 O O . GLU A 1 339 ? 6.151 -1.280 -30.316 1.00 97.69 339 GLU A O 1
ATOM 2642 N N . ALA A 1 340 ? 4.664 -0.904 -28.662 1.00 95.38 340 ALA A N 1
ATOM 2643 C CA . ALA A 1 340 ? 3.643 -1.871 -29.059 1.00 95.38 340 ALA A CA 1
ATOM 2644 C C . ALA A 1 340 ? 4.175 -3.289 -29.355 1.00 95.38 340 ALA A C 1
ATOM 2646 O O . ALA A 1 340 ? 3.644 -4.008 -30.207 1.00 95.38 340 ALA A O 1
ATOM 2647 N N . ARG A 1 341 ? 5.219 -3.721 -28.636 1.00 97.62 341 ARG A N 1
ATOM 2648 C CA . ARG A 1 341 ? 5.773 -5.075 -28.775 1.00 97.62 341 ARG A CA 1
ATOM 2649 C C . ARG A 1 341 ? 4.731 -6.122 -28.350 1.00 97.62 341 ARG A C 1
ATOM 2651 O O . ARG A 1 341 ? 4.276 -6.060 -27.202 1.00 97.62 341 ARG A O 1
ATOM 2658 N N . PRO A 1 342 ? 4.347 -7.084 -29.216 1.00 97.06 342 PRO A N 1
ATOM 2659 C CA . PRO A 1 342 ? 3.244 -8.008 -28.939 1.00 97.06 342 PRO A CA 1
ATOM 2660 C C . PRO A 1 342 ? 3.381 -8.771 -27.617 1.00 97.06 342 PRO A C 1
ATOM 2662 O O . PRO A 1 342 ? 2.407 -8.905 -26.879 1.00 97.06 342 PRO A O 1
ATOM 2665 N N . GLU A 1 343 ? 4.589 -9.222 -27.280 1.00 96.06 343 GLU A N 1
ATOM 2666 C CA . GLU A 1 343 ? 4.867 -9.971 -26.053 1.00 96.06 343 GLU A CA 1
ATOM 2667 C C . GLU A 1 343 ? 4.696 -9.127 -24.777 1.00 96.06 343 GLU A C 1
ATOM 2669 O O . GLU A 1 343 ? 4.233 -9.622 -23.744 1.00 96.06 343 GLU A O 1
ATOM 2674 N N . VAL A 1 344 ? 5.018 -7.833 -24.852 1.00 97.44 344 VAL A N 1
ATOM 2675 C CA . VAL A 1 344 ? 4.847 -6.894 -23.736 1.00 97.44 344 VAL A CA 1
ATOM 2676 C C . VAL A 1 344 ? 3.376 -6.545 -23.573 1.00 97.44 344 VAL A C 1
ATOM 2678 O O . VAL A 1 344 ? 2.855 -6.628 -22.463 1.00 97.44 344 VAL A O 1
ATOM 2681 N N . LEU A 1 345 ? 2.682 -6.235 -24.673 1.00 97.31 345 LEU A N 1
ATOM 2682 C CA . LEU A 1 345 ? 1.249 -5.944 -24.643 1.00 97.31 345 LEU A CA 1
ATOM 2683 C C . LEU A 1 345 ? 0.450 -7.131 -24.099 1.00 97.31 345 LEU A C 1
ATOM 2685 O O . LEU A 1 345 ? -0.409 -6.939 -23.245 1.00 97.31 345 LEU A O 1
ATOM 2689 N N . GLN A 1 346 ? 0.780 -8.362 -24.502 1.00 95.81 346 GLN A N 1
ATOM 2690 C CA . GLN A 1 346 ? 0.156 -9.566 -23.950 1.00 95.81 346 GLN A CA 1
ATOM 2691 C C . GLN A 1 346 ? 0.370 -9.684 -22.433 1.00 95.81 346 GLN A C 1
ATOM 2693 O O . GLN A 1 346 ? -0.562 -10.022 -21.695 1.00 95.81 346 GLN A O 1
ATOM 2698 N N . THR A 1 347 ? 1.583 -9.391 -21.957 1.00 96.94 347 THR A N 1
ATOM 2699 C CA . THR A 1 347 ? 1.905 -9.402 -20.525 1.00 96.94 347 THR A CA 1
ATOM 2700 C C . THR A 1 347 ? 1.102 -8.336 -19.775 1.00 96.94 347 THR A C 1
ATOM 2702 O O . THR A 1 347 ? 0.442 -8.650 -18.787 1.00 96.94 347 THR A O 1
ATOM 2705 N N . PHE A 1 348 ? 1.059 -7.103 -20.285 1.00 97.25 348 PHE A N 1
ATOM 2706 C CA . PHE A 1 348 ? 0.287 -6.007 -19.696 1.00 97.25 348 PHE A CA 1
ATOM 2707 C C . PHE A 1 348 ? -1.215 -6.296 -19.675 1.00 97.25 348 PHE A C 1
ATOM 2709 O O . PHE A 1 348 ? -1.853 -6.122 -18.640 1.00 97.25 348 PHE A O 1
ATOM 2716 N N . THR A 1 349 ? -1.783 -6.813 -20.765 1.00 94.69 349 THR A N 1
ATOM 2717 C CA . THR A 1 349 ? -3.180 -7.264 -20.814 1.00 94.69 349 THR A CA 1
ATOM 2718 C C . THR A 1 349 ? -3.444 -8.350 -19.766 1.00 94.69 349 THR A C 1
ATOM 2720 O O . THR A 1 349 ? -4.455 -8.302 -19.066 1.00 94.69 349 THR A O 1
ATOM 2723 N N . THR A 1 350 ? -2.513 -9.292 -19.586 1.00 94.44 350 THR A N 1
ATOM 2724 C CA . THR A 1 350 ? -2.623 -10.333 -18.551 1.00 94.44 350 THR A CA 1
ATOM 2725 C C . THR A 1 350 ? -2.634 -9.738 -17.143 1.00 94.44 350 THR A C 1
ATOM 2727 O O . THR A 1 350 ? -3.466 -10.139 -16.333 1.00 94.44 350 THR A O 1
ATOM 2730 N N . TRP A 1 351 ? -1.760 -8.777 -16.842 1.00 94.50 351 TRP A N 1
ATOM 2731 C CA . TRP A 1 351 ? -1.732 -8.092 -15.542 1.00 94.50 351 TRP A CA 1
ATOM 2732 C C . TRP A 1 351 ? -3.010 -7.283 -15.292 1.00 94.50 351 TRP A C 1
ATOM 2734 O O . TRP A 1 351 ? -3.618 -7.373 -14.228 1.00 94.50 351 TRP A O 1
ATOM 2744 N N . VAL A 1 352 ? -3.507 -6.569 -16.306 1.00 92.06 352 VAL A N 1
ATOM 2745 C CA . VAL A 1 352 ? -4.762 -5.810 -16.202 1.00 92.06 352 VAL A CA 1
ATOM 2746 C C . VAL A 1 352 ? -5.946 -6.725 -15.873 1.00 92.06 352 VAL A C 1
ATOM 2748 O O . VAL A 1 352 ? -6.745 -6.383 -14.995 1.00 92.06 352 VAL A O 1
ATOM 2751 N N . HIS A 1 353 ? -6.041 -7.891 -16.525 1.00 85.19 353 HIS A N 1
ATOM 2752 C CA . HIS A 1 353 ? -7.156 -8.832 -16.365 1.00 85.19 353 HIS A CA 1
ATOM 2753 C C . HIS A 1 353 ? -6.985 -9.865 -15.253 1.00 85.19 353 HIS A C 1
ATOM 2755 O O . HIS A 1 353 ? -7.970 -10.517 -14.900 1.00 85.19 353 HIS A O 1
ATOM 2761 N N . ARG A 1 354 ? -5.791 -10.016 -14.665 1.00 73.19 354 ARG A N 1
ATOM 2762 C CA . ARG A 1 354 ? -5.632 -10.762 -13.415 1.00 73.19 354 ARG A CA 1
ATOM 2763 C C . ARG A 1 354 ? -6.416 -10.032 -12.334 1.00 73.19 354 ARG A C 1
ATOM 2765 O O . ARG A 1 354 ? -5.984 -9.038 -11.752 1.00 73.19 354 ARG A O 1
ATOM 2772 N N . SER A 1 355 ? -7.631 -10.505 -12.099 1.00 51.84 355 SER A N 1
ATOM 2773 C CA . SER A 1 355 ? -8.417 -10.084 -10.958 1.00 51.84 355 SER A CA 1
ATOM 2774 C C . SER A 1 355 ? -7.589 -10.380 -9.705 1.00 51.84 355 SER A C 1
ATOM 2776 O O . SER A 1 355 ? -7.277 -11.538 -9.432 1.00 51.84 355 SER A O 1
ATOM 2778 N N . ALA A 1 356 ? -7.284 -9.352 -8.905 1.00 41.88 356 ALA A N 1
ATOM 2779 C CA . ALA A 1 356 ? -7.245 -9.572 -7.461 1.00 41.88 356 ALA A CA 1
ATOM 2780 C C . ALA A 1 356 ? -8.555 -10.301 -7.114 1.00 41.88 356 ALA A C 1
ATOM 2782 O O . ALA A 1 356 ? -9.565 -9.977 -7.749 1.00 41.88 356 ALA A O 1
ATOM 2783 N N . PRO A 1 357 ? -8.569 -11.299 -6.218 1.00 33.16 357 PRO A N 1
ATOM 2784 C CA . PRO A 1 357 ? -9.708 -12.191 -6.027 1.00 33.16 357 PRO A CA 1
ATOM 2785 C C . PRO A 1 357 ? -10.918 -11.448 -5.439 1.00 33.16 357 PRO A C 1
ATOM 2787 O O . PRO A 1 357 ? -11.297 -11.629 -4.292 1.00 33.16 357 PRO A O 1
ATOM 2790 N N . LEU A 1 358 ? -11.590 -10.635 -6.245 1.00 30.53 358 LEU A N 1
ATOM 2791 C CA . LEU A 1 358 ? -12.973 -10.264 -6.057 1.00 30.53 358 LEU A CA 1
ATOM 2792 C C . LEU A 1 358 ? -13.764 -11.450 -6.583 1.00 30.53 358 LEU A C 1
ATOM 2794 O O . LEU A 1 358 ? -14.166 -11.499 -7.745 1.00 30.53 358 LEU A O 1
ATOM 2798 N N . ARG A 1 359 ? -13.965 -12.439 -5.708 1.00 27.14 359 ARG A N 1
ATOM 2799 C CA . ARG A 1 359 ? -15.069 -13.382 -5.865 1.00 27.14 359 ARG A CA 1
ATOM 2800 C C . ARG A 1 359 ? -16.359 -12.562 -5.805 1.00 27.14 359 ARG A C 1
ATOM 2802 O O . ARG A 1 359 ? -16.958 -12.384 -4.749 1.00 27.14 359 ARG A O 1
ATOM 2809 N N . LEU A 1 360 ? -16.780 -12.033 -6.949 1.00 25.31 360 LEU A N 1
ATOM 2810 C CA . LEU A 1 360 ? -18.176 -11.714 -7.193 1.00 25.31 360 LEU A CA 1
ATOM 2811 C C . LEU A 1 360 ? -18.889 -13.063 -7.322 1.00 25.31 360 LEU A C 1
ATOM 2813 O O . LEU A 1 360 ? -19.062 -13.592 -8.414 1.00 25.31 360 LEU A O 1
ATOM 2817 N N . ALA A 1 361 ? -19.200 -13.672 -6.178 1.00 24.52 361 ALA A N 1
ATOM 2818 C CA . ALA A 1 361 ? -20.265 -14.655 -6.131 1.00 24.52 361 ALA A CA 1
ATOM 2819 C C . ALA A 1 361 ? -21.582 -13.895 -6.345 1.00 24.52 361 ALA A C 1
ATOM 2821 O O . ALA A 1 361 ? -21.757 -12.807 -5.784 1.00 24.52 361 ALA A O 1
ATOM 2822 N N . ALA A 1 362 ? -22.398 -14.455 -7.237 1.00 25.02 362 ALA A N 1
ATOM 2823 C CA . ALA A 1 362 ? -23.707 -13.970 -7.659 1.00 25.02 362 ALA A CA 1
ATOM 2824 C C . ALA A 1 362 ? -24.638 -13.618 -6.492 1.00 25.02 362 ALA A C 1
ATOM 2826 O O . ALA A 1 362 ? -24.519 -14.268 -5.426 1.00 25.02 362 ALA A O 1
#

Organism: NCBI:txid1855383

Foldseek 3Di:
DDPVLLLLVLQQQLLDPDLEEEAEQDDPARVVVVVSVVVNLVSNVVSCVVSVGHYAYEYEHQLLNPDPVNLQVCQVSVYQYEHEDAFDQVRQCVVPPDPPDGSNVSSLVSLVSSCVRNNQLSYHYAHAQFPVSLVPLPRRVVRCLVSPHLEYALDYHDCFAPCVVVVVRGDDALVSSLVSVLVNVVVQLVCVVVVRRYYHLVLLQLLLLVPHPDAGLPQQFDFQGCQQVVDWDQDPVQWIFSDVLCVRVVVVVHNLGTQGGSVDHNVSSCVGPSVVLSNCQRGQCNAPPSVPDPCVSHGTADQSVQCVPPVGSNHDLVPDSRNSNVVSSVVSSVVCVVVVDPSVVVSSVVSSPPDPPPPPDD

pLDDT: mean 91.79, std 12.0, range [24.52, 98.75]

InterPro domains:
  IPR013785 Aldolase-type TIM barrel [G3DSA:3.20.20.70] (1-343)
  IPR023867 Anaerobic sulphatase maturase, radical SAM [PTHR43273] (1-337)
  IPR024023 His-Xaa-Ser system radical SAM maturase HxsB [TIGR03978] (1-352)
  IPR058240 Radical SAM superfamily [SSF102114] (1-300)

Nearest PDB structures (foldseek):
  4k38-assembly2_B  TM=8.284E-01  e=1.324E-15  Clostridium perfringens ATCC 13124
  4k37-assembly1_A  TM=8.300E-01  e=1.832E-15  Clostridium perfringens ATCC 13124
  4k39-assembly2_B  TM=8.454E-01  e=7.476E-15  Clostridium perfringens ATCC 13124
  4k37-assembly2_B  TM=8.138E-01  e=4.353E-15  Clostridium perfringens ATCC 13124
  5why-assembly2_B  TM=8.402E-01  e=3.372E-12  Acetivibrio thermocellus ATCC 27405